Protein AF-A0A1J9Q0C1-F1 (afdb_monomer_lite)

Organism: NCBI:txid1658174

pLDDT: mean 71.24, std 16.04, range [29.06, 95.31]

Secondary structure (DSSP, 8-state):
-HHHHHHHHHS-HHHHHHHHHHS-TTS----EETTSEEEEEEE-TTS-EEEEEEE-S-GGGGGG-TT-----GGGS--TT--GGG-TTHHHHHHHHHTT-BSS--SHHHHHT--PPTT-EEEE-B-S--S-GGGPPP--------TT-----EESSEEEETTEEEEEEPPHHHHHHHHHHHHHHTT-SS---HHHHHHHHHHT--

Radius of gyration: 17.84 Å; chains: 1; bounding box: 51×43×46 Å

Foldseek 3Di:
DLLLVLQLQQPFVQSVLQQAQQQAPPPLGGDAPPQFKWWKWAQAPVRATDIDIDTPDGRPPVVVVPPPRRDFPSHHCPVDDPPSSPSVVVLVCLCLQQVQFPPDNDPVVVNPDRAPHPDMDIGHTDAGPHDDQPDDRPPPPPDDDPDDDPRHQASAADADPSGGDSGHDHNVNVQVVQQVVCVVVVHPDRDDSVNSVVVSVVPPD

Structure (mmCIF, N/CA/C/O backbone):
data_AF-A0A1J9Q0C1-F1
#
_entry.id   AF-A0A1J9Q0C1-F1
#
loop_
_atom_site.group_PDB
_atom_site.id
_atom_site.type_symbol
_atom_site.label_atom_id
_atom_site.label_alt_id
_atom_site.label_comp_id
_atom_site.label_asym_id
_atom_site.label_entity_id
_atom_site.label_seq_id
_atom_site.pdbx_PDB_ins_code
_atom_site.Cartn_x
_atom_site.Cartn_y
_atom_site.Cartn_z
_atom_site.occupancy
_atom_site.B_iso_or_equiv
_atom_site.auth_seq_id
_atom_site.auth_comp_id
_atom_site.auth_asym_id
_atom_site.auth_atom_id
_atom_site.pdbx_PDB_model_num
ATOM 1 N N . MET A 1 1 ? 5.500 -4.559 -8.728 1.00 53.00 1 MET A N 1
ATOM 2 C CA . MET A 1 1 ? 5.152 -3.544 -9.755 1.00 53.00 1 MET A CA 1
ATOM 3 C C . MET A 1 1 ? 3.704 -3.094 -9.606 1.00 53.00 1 MET A C 1
ATOM 5 O O . MET A 1 1 ? 3.496 -1.900 -9.463 1.00 53.00 1 MET A O 1
ATOM 9 N N . SER A 1 2 ? 2.737 -4.027 -9.566 1.00 64.94 2 SER A N 1
ATOM 10 C CA . SER A 1 2 ? 1.302 -3.735 -9.367 1.00 64.94 2 SER A CA 1
ATOM 11 C C . SER A 1 2 ? 1.032 -2.818 -8.163 1.00 64.94 2 SER A C 1
ATOM 13 O O . SER A 1 2 ? 0.522 -1.723 -8.358 1.00 64.94 2 SER A O 1
ATOM 15 N N . ALA A 1 3 ? 1.484 -3.187 -6.960 1.00 64.38 3 ALA A N 1
ATOM 16 C CA . ALA A 1 3 ? 1.220 -2.433 -5.727 1.00 64.38 3 ALA A CA 1
ATOM 17 C C . ALA A 1 3 ? 1.726 -0.993 -5.773 1.00 64.38 3 ALA A C 1
ATOM 19 O O . ALA A 1 3 ? 1.008 -0.060 -5.431 1.00 64.38 3 ALA A O 1
ATOM 20 N N . SER A 1 4 ? 2.970 -0.808 -6.216 1.00 65.81 4 SER A N 1
ATOM 21 C CA . SER A 1 4 ? 3.599 0.509 -6.302 1.00 65.81 4 SER A CA 1
ATOM 22 C C . SER A 1 4 ? 2.899 1.394 -7.337 1.00 65.81 4 SER A C 1
ATOM 24 O O . SER A 1 4 ? 2.703 2.577 -7.084 1.00 65.81 4 SER A O 1
ATOM 26 N N . LEU A 1 5 ? 2.460 0.823 -8.466 1.00 67.19 5 LEU A N 1
ATOM 27 C CA . LEU A 1 5 ? 1.670 1.538 -9.473 1.00 67.19 5 LEU A CA 1
ATOM 28 C C . LEU A 1 5 ? 0.265 1.869 -8.968 1.00 67.19 5 LEU A C 1
ATOM 30 O O . LEU A 1 5 ? -0.183 2.996 -9.143 1.00 67.19 5 LEU A O 1
ATOM 34 N N . LYS A 1 6 ? -0.404 0.931 -8.288 1.00 66.69 6 LYS A N 1
ATOM 35 C CA . LYS A 1 6 ? -1.718 1.163 -7.676 1.00 66.69 6 LYS A CA 1
ATOM 36 C C . LYS A 1 6 ? -1.647 2.244 -6.606 1.00 66.69 6 LYS A C 1
ATOM 38 O O . LYS A 1 6 ? -2.496 3.123 -6.598 1.00 66.69 6 LYS A O 1
ATOM 43 N N . LEU A 1 7 ? -0.605 2.259 -5.775 1.00 66.56 7 LEU A N 1
ATOM 44 C CA . LEU A 1 7 ? -0.353 3.385 -4.880 1.00 66.56 7 LEU A CA 1
ATOM 45 C C . LEU A 1 7 ? -0.151 4.671 -5.680 1.00 66.56 7 LEU A C 1
ATOM 47 O O . LEU A 1 7 ? -0.803 5.651 -5.375 1.00 66.56 7 LEU A O 1
ATOM 51 N N . CYS A 1 8 ? 0.656 4.701 -6.738 1.00 63.47 8 CYS A N 1
ATOM 52 C CA . CYS A 1 8 ? 0.807 5.921 -7.541 1.00 63.47 8 CYS A CA 1
ATOM 53 C C . CYS A 1 8 ? -0.500 6.416 -8.196 1.00 63.47 8 CYS A C 1
ATOM 55 O O . CYS A 1 8 ? -0.661 7.627 -8.328 1.00 63.47 8 CYS A O 1
ATOM 57 N N . MET A 1 9 ? -1.399 5.512 -8.601 1.00 60.22 9 MET A N 1
ATOM 58 C CA . MET A 1 9 ? -2.623 5.824 -9.358 1.00 60.22 9 MET A CA 1
ATOM 59 C C . MET A 1 9 ? -3.858 6.091 -8.488 1.00 60.22 9 MET A C 1
ATOM 61 O O . MET A 1 9 ? -4.669 6.943 -8.827 1.00 60.22 9 MET A O 1
ATOM 65 N N . TYR A 1 10 ? -4.026 5.347 -7.395 1.00 54.53 10 TYR A N 1
ATOM 66 C CA . TYR A 1 10 ? -5.236 5.364 -6.562 1.00 54.53 10 TYR A CA 1
ATOM 67 C C . TYR A 1 10 ? -5.020 6.021 -5.199 1.00 54.53 10 TYR A C 1
ATOM 69 O O . TYR A 1 10 ? -5.943 6.097 -4.392 1.00 54.53 10 TYR A O 1
ATOM 77 N N . SER A 1 11 ? -3.804 6.468 -4.897 1.00 55.44 11 SER A N 1
ATOM 78 C CA . SER A 1 11 ? -3.584 7.280 -3.709 1.00 55.44 11 SER A CA 1
ATOM 79 C C . SER A 1 11 ? -3.788 8.757 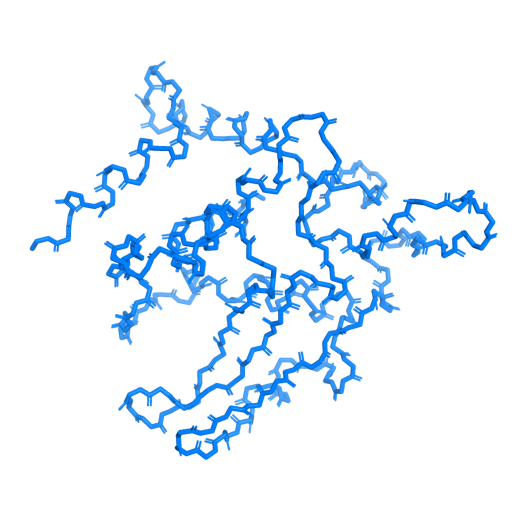-4.025 1.00 55.44 11 SER A C 1
ATOM 81 O O . SER A 1 11 ? -3.698 9.181 -5.179 1.00 55.44 11 SER A O 1
ATOM 83 N N . SER A 1 12 ? -4.022 9.570 -2.989 1.00 54.69 12 SER A N 1
ATOM 84 C CA . SER A 1 12 ? -3.912 11.019 -3.164 1.00 54.69 12 SER A CA 1
ATOM 85 C C . SER A 1 12 ? -2.564 11.330 -3.812 1.00 54.69 12 SER A C 1
ATOM 87 O O . SER A 1 12 ? -1.554 10.689 -3.507 1.00 54.69 12 SER A O 1
ATOM 89 N N . ALA A 1 13 ? -2.503 12.335 -4.681 1.00 54.03 13 ALA A N 1
ATOM 90 C CA . ALA A 1 13 ? -1.249 12.669 -5.353 1.00 54.03 13 ALA A CA 1
ATOM 91 C C . ALA A 1 13 ? -0.096 12.937 -4.368 1.00 54.03 13 ALA A C 1
ATOM 93 O O . ALA A 1 13 ? 1.062 12.805 -4.740 1.00 54.03 13 ALA A O 1
ATOM 94 N N . ARG A 1 14 ? -0.395 13.231 -3.095 1.00 55.72 14 ARG A N 1
ATOM 95 C CA . ARG A 1 14 ? 0.580 13.290 -2.001 1.00 55.72 14 ARG A CA 1
ATOM 96 C C . ARG A 1 14 ? 1.329 11.972 -1.784 1.00 55.72 14 ARG A C 1
ATOM 98 O O . ARG A 1 14 ? 2.534 12.003 -1.570 1.00 55.72 14 ARG A O 1
ATOM 105 N N . VAL A 1 15 ? 0.648 10.832 -1.824 1.00 57.00 15 VAL A N 1
ATOM 106 C CA . VAL A 1 15 ? 1.238 9.500 -1.621 1.00 57.00 15 VAL A CA 1
ATOM 107 C C . VAL A 1 15 ? 1.941 9.015 -2.896 1.00 57.00 15 VAL A C 1
ATOM 109 O O . VAL A 1 15 ? 3.035 8.464 -2.813 1.00 57.00 15 VAL A O 1
ATOM 112 N N . GLY A 1 16 ? 1.410 9.311 -4.086 1.00 59.41 16 GLY A N 1
ATOM 113 C CA . GLY A 1 16 ? 2.128 9.087 -5.348 1.00 59.41 16 GLY A CA 1
ATOM 114 C C . GLY A 1 16 ? 3.406 9.930 -5.459 1.00 59.41 16 GLY A C 1
ATOM 115 O O . GLY A 1 16 ? 4.472 9.412 -5.792 1.00 59.41 16 GLY A O 1
ATOM 116 N N . GLU A 1 17 ? 3.340 11.220 -5.110 1.00 58.94 17 GLU A N 1
ATOM 117 C CA . GLU A 1 17 ? 4.524 12.076 -4.980 1.00 58.94 17 GLU A CA 1
ATOM 118 C C . GLU A 1 17 ? 5.454 11.584 -3.880 1.00 58.94 17 GLU A C 1
ATOM 120 O O . GLU A 1 17 ? 6.664 11.750 -3.998 1.00 58.94 17 GLU A O 1
ATOM 125 N N . TYR A 1 18 ? 4.926 10.988 -2.814 1.00 61.78 18 TYR A N 1
ATOM 126 C CA . TYR A 1 18 ? 5.737 10.382 -1.775 1.00 61.78 18 TYR A CA 1
ATOM 127 C C . TYR A 1 18 ? 6.550 9.214 -2.332 1.00 61.78 18 TYR A C 1
ATOM 129 O O . TYR A 1 18 ? 7.775 9.247 -2.236 1.00 61.78 18 TYR A O 1
ATOM 137 N N . VAL A 1 19 ? 5.905 8.231 -2.967 1.00 62.12 19 VAL A N 1
ATOM 138 C CA . VAL A 1 19 ? 6.571 7.059 -3.560 1.00 62.12 19 VAL A CA 1
ATOM 139 C C . VAL A 1 19 ? 7.632 7.501 -4.570 1.00 62.12 19 VAL A C 1
ATOM 141 O O . VAL A 1 19 ? 8.773 7.062 -4.498 1.00 62.12 19 VAL A O 1
ATOM 144 N N . GLU A 1 20 ? 7.304 8.447 -5.448 1.00 63.34 20 GLU A N 1
ATOM 145 C CA . GLU A 1 20 ? 8.233 8.958 -6.461 1.00 63.34 20 GLU A CA 1
ATOM 146 C C . GLU A 1 20 ? 9.373 9.807 -5.861 1.00 63.34 20 GLU A C 1
ATOM 148 O O . GLU A 1 20 ? 10.545 9.640 -6.199 1.00 63.34 20 GLU A O 1
ATOM 153 N N . SER A 1 21 ? 9.057 10.727 -4.943 1.00 58.31 21 SER A N 1
ATOM 154 C CA . SER A 1 21 ? 10.040 11.661 -4.375 1.00 58.31 21 SER A CA 1
ATOM 155 C C . SER A 1 21 ? 10.971 11.017 -3.363 1.00 58.31 21 SER A C 1
ATOM 157 O O . SER A 1 21 ? 12.093 11.502 -3.181 1.00 58.31 21 SER A O 1
ATOM 159 N N . THR A 1 22 ? 10.513 9.952 -2.706 1.00 58.19 22 THR A N 1
ATOM 160 C CA . THR A 1 22 ? 11.356 9.134 -1.849 1.00 58.19 22 THR A CA 1
ATOM 161 C C . THR A 1 22 ? 12.139 8.135 -2.668 1.00 58.19 22 THR A C 1
ATOM 163 O O . THR A 1 22 ? 13.299 7.968 -2.368 1.00 58.19 22 THR A O 1
ATOM 166 N N . ALA A 1 23 ? 11.649 7.584 -3.772 1.00 61.09 23 ALA A N 1
ATOM 167 C CA . ALA A 1 23 ? 12.425 6.610 -4.535 1.00 61.09 23 ALA A CA 1
ATOM 168 C C . ALA A 1 23 ? 13.531 7.205 -5.445 1.00 61.09 23 ALA A C 1
ATOM 170 O O . ALA A 1 23 ? 13.968 6.531 -6.365 1.00 61.09 23 ALA A O 1
ATOM 171 N N . ARG A 1 24 ? 14.038 8.436 -5.257 1.00 62.22 24 ARG A N 1
ATOM 172 C CA . ARG A 1 24 ? 14.993 9.063 -6.211 1.00 62.22 24 ARG A CA 1
ATOM 173 C C . ARG A 1 24 ? 16.187 8.163 -6.562 1.00 62.22 24 ARG A C 1
ATOM 175 O O . ARG A 1 24 ? 16.812 7.575 -5.674 1.00 62.22 24 ARG A O 1
ATOM 182 N N . HIS A 1 25 ? 16.539 8.121 -7.850 1.00 54.19 25 HIS A N 1
ATOM 183 C CA . HIS A 1 25 ? 17.667 7.335 -8.354 1.00 54.19 25 HIS A CA 1
ATOM 184 C C . HIS A 1 25 ? 18.958 7.625 -7.567 1.00 54.19 25 HIS A C 1
ATOM 186 O O . HIS A 1 25 ? 19.276 8.782 -7.295 1.00 54.19 25 HIS A O 1
ATOM 192 N N . GLY A 1 26 ? 19.663 6.566 -7.156 1.00 53.25 26 GLY A N 1
ATOM 193 C CA . GLY A 1 26 ? 20.935 6.655 -6.426 1.00 53.25 26 GLY A CA 1
ATOM 194 C C . GLY A 1 26 ? 20.861 7.181 -4.986 1.00 53.25 26 GLY A C 1
ATOM 195 O O . GLY A 1 26 ? 21.896 7.299 -4.345 1.00 53.25 26 GLY A O 1
ATOM 196 N N . SER A 1 27 ? 19.672 7.492 -4.453 1.00 61.34 27 SER A N 1
ATOM 197 C CA . SER A 1 27 ? 19.548 8.128 -3.130 1.00 61.34 27 SER A CA 1
ATOM 198 C C . SER A 1 27 ? 19.363 7.163 -1.954 1.00 61.34 27 SER A C 1
ATOM 200 O O . SER A 1 27 ? 19.440 7.599 -0.810 1.00 61.34 27 SER A O 1
ATOM 202 N N . GLY A 1 28 ? 19.054 5.884 -2.211 1.00 60.50 28 GLY A N 1
ATOM 203 C CA . GLY A 1 28 ? 18.713 4.902 -1.166 1.00 60.50 28 GLY A CA 1
ATOM 204 C C . GLY A 1 28 ? 17.419 5.213 -0.396 1.00 60.50 28 GLY A C 1
ATOM 205 O O . GLY A 1 28 ? 17.106 4.563 0.598 1.00 60.50 28 GLY A O 1
ATOM 206 N N . ARG A 1 29 ? 16.654 6.216 -0.828 1.00 69.12 29 ARG A N 1
ATOM 207 C CA . ARG A 1 29 ? 15.400 6.633 -0.197 1.00 69.12 29 ARG A CA 1
ATOM 208 C C . ARG A 1 29 ? 14.226 5.802 -0.755 1.00 69.12 29 ARG A C 1
ATOM 210 O O . ARG A 1 29 ? 14.313 5.244 -1.848 1.00 69.12 29 ARG A O 1
ATOM 217 N N . GLY A 1 30 ? 13.132 5.725 0.002 1.00 72.88 30 GLY A N 1
ATOM 218 C CA . GLY A 1 30 ? 11.885 5.048 -0.370 1.00 72.88 30 GLY A CA 1
ATOM 219 C C . GLY A 1 30 ? 10.945 4.923 0.830 1.00 72.88 30 GLY A C 1
ATOM 220 O O . GLY A 1 30 ? 11.160 5.607 1.827 1.00 72.88 30 GLY A O 1
ATOM 221 N N . LEU A 1 31 ? 9.918 4.076 0.715 1.00 78.75 31 LEU A N 1
ATOM 222 C CA . LEU A 1 31 ? 8.995 3.747 1.808 1.00 78.75 31 LEU A CA 1
ATOM 223 C C . LEU A 1 31 ? 9.616 2.698 2.732 1.00 78.75 31 LEU A C 1
ATOM 225 O O . LEU A 1 31 ? 9.850 1.569 2.289 1.00 78.75 31 LEU A O 1
ATOM 229 N N . TYR A 1 32 ? 9.798 3.035 4.004 1.00 82.00 32 TYR A N 1
ATOM 230 C CA . TYR A 1 32 ? 10.253 2.097 5.022 1.00 82.00 32 TYR A CA 1
ATOM 231 C C . TYR A 1 32 ? 9.253 1.940 6.172 1.00 82.00 32 TYR A C 1
ATOM 233 O O . TYR A 1 32 ? 8.630 2.894 6.630 1.00 82.00 32 TYR A O 1
ATOM 241 N N . VAL A 1 33 ? 9.099 0.714 6.661 1.00 85.62 33 VAL A N 1
ATOM 242 C CA . VAL A 1 33 ? 8.239 0.386 7.804 1.00 85.62 33 VAL A CA 1
ATOM 243 C C . VAL A 1 33 ? 9.108 0.165 9.047 1.00 85.62 33 VAL A C 1
ATOM 245 O O . VAL A 1 33 ? 10.122 -0.536 8.948 1.00 85.62 33 VAL A O 1
ATOM 248 N N . PRO A 1 34 ? 8.719 0.697 10.222 1.00 85.50 34 PRO A N 1
ATOM 249 C CA . PRO A 1 34 ? 7.460 1.406 10.516 1.00 85.50 34 PRO A CA 1
ATOM 250 C C . PRO A 1 34 ? 7.450 2.929 10.289 1.00 85.50 34 PRO A C 1
ATOM 252 O O . PRO A 1 34 ? 6.434 3.572 10.520 1.00 85.50 34 PRO A O 1
ATOM 255 N N . GLN A 1 35 ? 8.557 3.535 9.867 1.00 81.00 35 GLN A N 1
ATOM 256 C CA . GLN A 1 35 ? 8.755 4.985 9.955 1.00 81.00 35 GLN A CA 1
ATOM 257 C C . GLN A 1 35 ? 7.908 5.800 8.978 1.00 81.00 35 GLN A C 1
ATOM 259 O O . GLN A 1 35 ? 7.522 6.916 9.320 1.00 81.00 35 GLN A O 1
ATOM 264 N N . ASP A 1 36 ? 7.645 5.281 7.778 1.00 77.50 36 ASP A N 1
ATOM 265 C CA . ASP A 1 36 ? 7.091 6.038 6.651 1.00 77.50 36 ASP A CA 1
ATOM 266 C C . ASP A 1 36 ? 5.625 5.707 6.318 1.00 77.50 36 ASP A C 1
ATOM 268 O O . ASP A 1 36 ? 5.025 6.366 5.460 1.00 77.50 36 ASP A O 1
ATOM 272 N N . LEU A 1 37 ? 5.033 4.707 6.977 1.00 80.50 37 LEU A N 1
ATOM 273 C CA . LEU A 1 37 ? 3.703 4.192 6.658 1.00 80.50 37 LEU A CA 1
ATOM 274 C C . LEU A 1 37 ? 2.925 3.808 7.917 1.00 80.50 37 LEU A C 1
ATOM 276 O O . LEU A 1 37 ? 3.428 3.077 8.764 1.00 80.50 37 LEU A O 1
ATOM 280 N N . THR A 1 38 ? 1.659 4.206 7.955 1.00 84.81 38 THR A N 1
ATOM 281 C CA . THR A 1 38 ? 0.657 3.738 8.911 1.00 84.81 38 THR A CA 1
ATOM 282 C C . THR A 1 38 ? -0.552 3.199 8.146 1.00 84.81 38 THR A C 1
ATOM 284 O O . THR A 1 38 ? -0.902 3.709 7.078 1.00 84.81 38 THR A O 1
ATOM 287 N N . ILE A 1 39 ? -1.230 2.199 8.709 1.00 88.19 39 ILE A N 1
ATOM 288 C CA . ILE A 1 39 ? -2.549 1.750 8.247 1.00 88.19 39 ILE A CA 1
ATOM 289 C C . ILE A 1 39 ? -3.588 2.171 9.284 1.00 88.19 39 ILE A C 1
ATOM 291 O O . ILE A 1 39 ? -3.364 2.019 10.484 1.00 88.19 39 ILE A O 1
ATOM 295 N N . LEU A 1 40 ? -4.705 2.727 8.823 1.00 90.31 40 LEU A N 1
ATOM 296 C CA . LEU A 1 40 ? -5.809 3.148 9.679 1.00 90.31 40 LEU A CA 1
ATOM 297 C C . LEU A 1 40 ? -7.070 2.376 9.324 1.00 90.31 40 LEU A C 1
ATOM 299 O O . LEU A 1 40 ? -7.275 2.032 8.161 1.00 90.31 40 LEU A O 1
ATOM 303 N N . VAL A 1 41 ? -7.936 2.190 10.312 1.00 91.75 41 VAL A N 1
ATOM 304 C CA . VAL A 1 41 ? -9.342 1.852 10.094 1.00 91.75 41 VAL A CA 1
ATOM 305 C C . VAL A 1 41 ? -10.162 3.069 10.486 1.00 91.75 41 VAL A C 1
ATOM 307 O O . VAL A 1 41 ? -10.056 3.547 11.616 1.00 91.75 41 VAL A O 1
ATOM 310 N N . ILE A 1 42 ? -10.931 3.595 9.540 1.00 89.06 42 ILE A N 1
ATOM 311 C CA . ILE A 1 42 ? -11.773 4.782 9.705 1.00 89.06 42 ILE A CA 1
ATOM 312 C C . ILE A 1 42 ? -13.244 4.417 9.528 1.00 89.06 42 ILE A C 1
ATOM 314 O O . ILE A 1 42 ? -13.571 3.390 8.940 1.00 89.06 42 ILE A O 1
ATOM 318 N N . CYS A 1 43 ? -14.130 5.287 9.996 1.00 89.50 43 CYS A N 1
ATOM 319 C CA . CYS A 1 43 ? -15.537 5.260 9.622 1.00 89.50 43 CYS A CA 1
ATOM 320 C C . CYS A 1 43 ? -15.730 6.154 8.384 1.00 89.50 43 CYS A C 1
ATOM 322 O O . CYS A 1 43 ? -15.453 7.355 8.442 1.00 89.50 43 CYS A O 1
ATOM 324 N N . ASN A 1 44 ? -16.152 5.583 7.255 1.00 83.25 44 ASN A N 1
ATOM 325 C CA . ASN A 1 44 ? -16.354 6.334 6.016 1.00 83.25 44 ASN A CA 1
ATOM 326 C C . ASN A 1 44 ? -17.657 7.162 6.044 1.00 83.25 44 ASN A C 1
ATOM 328 O O . ASN A 1 44 ? -18.426 7.136 7.007 1.00 83.25 44 ASN A O 1
ATOM 332 N N . ARG A 1 45 ? -17.949 7.895 4.959 1.00 80.06 45 ARG A N 1
ATOM 333 C CA . ARG A 1 45 ? -19.149 8.755 4.858 1.00 80.06 45 ARG A CA 1
ATOM 334 C C . ARG A 1 45 ? -20.474 7.993 4.974 1.00 80.06 45 ARG A C 1
ATOM 336 O O . ARG A 1 45 ? -21.482 8.586 5.345 1.00 80.06 45 ARG A O 1
ATOM 343 N N . LYS A 1 46 ? -20.469 6.690 4.685 1.00 82.38 46 LYS A N 1
ATOM 344 C CA . LYS A 1 46 ? -21.619 5.782 4.805 1.00 82.38 46 LYS A CA 1
ATOM 345 C C . LYS A 1 46 ? -21.679 5.094 6.163 1.00 82.38 46 LYS A C 1
ATOM 347 O O . LYS A 1 46 ? -22.429 4.134 6.324 1.00 82.38 46 LYS A O 1
ATOM 352 N N . THR A 1 47 ? -20.901 5.563 7.136 1.00 84.44 47 THR A N 1
ATOM 353 C CA . THR A 1 47 ? -20.791 4.983 8.479 1.00 84.44 47 THR A CA 1
ATOM 354 C C . THR A 1 47 ? -20.293 3.534 8.493 1.00 84.44 47 THR A C 1
ATOM 356 O O . THR A 1 47 ? -20.596 2.778 9.410 1.00 84.44 47 THR A O 1
ATOM 359 N N . GLN A 1 48 ? -19.531 3.131 7.472 1.00 86.12 48 GLN A N 1
ATOM 360 C CA . GLN A 1 48 ? -18.955 1.791 7.364 1.00 86.12 48 GLN A CA 1
ATOM 361 C C . GLN A 1 48 ? -17.450 1.820 7.665 1.00 86.12 48 GLN A C 1
ATOM 363 O O . GLN A 1 48 ? -16.782 2.794 7.299 1.00 86.12 48 GLN A O 1
ATOM 368 N N . PRO A 1 49 ? -16.894 0.771 8.298 1.00 88.62 49 PRO A N 1
ATOM 369 C CA . PRO A 1 49 ? -15.455 0.646 8.475 1.00 88.62 49 PRO A CA 1
ATOM 370 C C . PRO A 1 49 ? -14.724 0.572 7.133 1.00 88.62 49 PRO A C 1
ATOM 372 O O . PRO A 1 49 ? -15.099 -0.185 6.238 1.00 88.62 49 PRO A O 1
ATOM 375 N N . GLU A 1 50 ? -13.646 1.333 7.008 1.00 86.50 50 GLU A N 1
ATOM 376 C CA . GLU A 1 50 ? -12.793 1.360 5.828 1.00 86.50 50 GLU A CA 1
ATOM 377 C C . GLU A 1 50 ? -11.323 1.355 6.246 1.00 86.50 50 GLU A C 1
ATOM 379 O O . GLU A 1 50 ? -10.891 2.142 7.090 1.00 86.50 50 GLU A O 1
ATOM 384 N N . VAL A 1 51 ? -10.536 0.463 5.641 1.00 86.94 51 VAL A N 1
ATOM 385 C CA . VAL A 1 51 ? -9.084 0.431 5.834 1.00 86.94 51 VAL A CA 1
ATOM 386 C C . VAL A 1 51 ? -8.447 1.407 4.855 1.00 86.94 51 VAL A C 1
ATOM 388 O O . VAL A 1 51 ? -8.671 1.301 3.653 1.00 86.94 51 VAL A O 1
ATOM 391 N N . ILE A 1 52 ? -7.601 2.309 5.347 1.00 81.88 52 ILE A N 1
ATOM 392 C CA . ILE A 1 52 ? -6.852 3.258 4.521 1.00 81.88 52 ILE A CA 1
ATOM 393 C C . ILE A 1 52 ? -5.359 3.219 4.839 1.00 81.88 52 ILE A C 1
ATOM 395 O O . ILE A 1 52 ? -4.925 2.826 5.923 1.00 81.88 52 ILE A O 1
ATOM 399 N N . ILE A 1 53 ? -4.555 3.675 3.884 1.00 79.44 53 ILE A N 1
ATOM 400 C CA . ILE A 1 53 ? -3.102 3.766 4.022 1.00 79.44 53 ILE A CA 1
ATOM 401 C C . ILE A 1 53 ? -2.712 5.232 4.152 1.00 79.44 53 ILE A C 1
ATOM 403 O O . ILE A 1 53 ? -3.005 6.043 3.272 1.00 79.44 53 ILE A O 1
ATOM 407 N N . ARG A 1 54 ? -1.999 5.565 5.228 1.00 77.94 54 ARG A N 1
ATOM 408 C CA . ARG A 1 54 ? -1.516 6.916 5.508 1.00 77.94 54 ARG A CA 1
ATOM 409 C C . ARG A 1 54 ? 0.010 6.923 5.590 1.00 77.94 54 ARG A C 1
ATOM 411 O O . ARG A 1 54 ? 0.564 6.474 6.591 1.00 77.94 54 ARG A O 1
ATOM 418 N N . PRO A 1 55 ? 0.715 7.483 4.596 1.00 73.75 55 PRO A N 1
ATOM 419 C CA . PRO A 1 55 ? 2.129 7.792 4.756 1.00 73.75 55 PRO A CA 1
ATOM 420 C C . PRO A 1 55 ? 2.329 8.822 5.867 1.00 73.75 55 PRO A C 1
ATOM 422 O O . PRO A 1 55 ? 1.616 9.826 5.935 1.00 73.75 55 PRO A O 1
ATOM 425 N N . THR A 1 56 ? 3.291 8.572 6.745 1.00 70.94 56 THR A N 1
ATOM 426 C CA . THR A 1 56 ? 3.567 9.395 7.937 1.00 70.94 56 THR A CA 1
ATOM 427 C C . THR A 1 56 ? 4.487 10.572 7.627 1.00 70.94 56 THR A C 1
ATOM 429 O O . THR A 1 56 ? 4.418 11.619 8.273 1.00 70.94 56 THR A O 1
ATOM 432 N N . ARG A 1 57 ? 5.348 10.433 6.617 1.00 62.19 57 ARG A N 1
ATOM 433 C CA . ARG A 1 57 ? 6.356 11.432 6.268 1.00 62.19 57 ARG A CA 1
ATOM 434 C C . ARG A 1 57 ? 5.845 12.409 5.207 1.00 62.19 57 ARG A C 1
ATOM 436 O O . ARG A 1 57 ? 5.268 12.031 4.191 1.00 62.19 57 ARG A O 1
ATOM 443 N N . ASP A 1 58 ? 6.114 13.697 5.419 1.00 58.66 58 ASP A N 1
ATOM 444 C CA . ASP A 1 58 ? 5.739 14.747 4.472 1.00 58.66 58 ASP A CA 1
ATOM 445 C C . ASP A 1 58 ? 6.716 14.802 3.289 1.00 58.66 58 ASP A C 1
ATOM 447 O O . ASP A 1 58 ? 7.840 15.301 3.394 1.00 58.66 58 ASP A O 1
ATOM 451 N N . ALA A 1 59 ? 6.292 14.291 2.135 1.00 54.00 59 ALA A N 1
ATOM 452 C CA . ALA A 1 59 ? 7.021 14.494 0.893 1.00 54.00 59 ALA A CA 1
ATOM 453 C C . ALA A 1 59 ? 6.913 15.960 0.445 1.00 54.00 59 ALA A C 1
ATOM 455 O O . ALA A 1 59 ? 5.838 16.553 0.458 1.00 54.00 59 ALA A O 1
ATOM 456 N N . LYS A 1 60 ? 8.043 16.555 0.038 1.00 59.44 60 LYS A N 1
ATOM 457 C CA . LYS A 1 60 ? 8.117 17.867 -0.641 1.00 59.44 60 LYS A CA 1
ATOM 458 C C . LYS A 1 60 ? 7.434 19.055 0.083 1.00 59.44 60 LYS A C 1
ATOM 460 O O . LYS A 1 60 ? 7.014 20.001 -0.584 1.00 59.44 60 LYS A O 1
ATOM 465 N N . ASN A 1 61 ? 7.379 19.074 1.422 1.00 58.03 61 ASN A N 1
ATOM 466 C CA . ASN A 1 61 ? 6.709 20.135 2.202 1.00 58.03 61 ASN A CA 1
ATOM 467 C C . ASN A 1 61 ? 5.232 20.339 1.800 1.00 58.03 61 ASN A C 1
ATOM 469 O O . ASN A 1 61 ? 4.723 21.464 1.831 1.00 58.03 61 ASN A O 1
ATOM 473 N N . MET A 1 62 ? 4.548 19.277 1.367 1.00 55.22 62 MET A N 1
ATOM 474 C CA . MET A 1 62 ? 3.164 19.363 0.898 1.00 55.22 62 MET A CA 1
ATOM 475 C C . MET A 1 62 ? 2.210 19.802 2.011 1.00 55.22 62 MET A C 1
ATOM 477 O O . MET A 1 62 ? 1.265 20.538 1.737 1.00 55.22 62 MET A O 1
ATOM 481 N N . SER A 1 63 ? 2.512 19.481 3.275 1.00 56.62 63 SER A N 1
ATOM 482 C CA . SER A 1 63 ? 1.792 20.003 4.450 1.00 56.62 63 SER A CA 1
ATOM 483 C C . SER A 1 63 ? 1.732 21.538 4.519 1.00 56.62 63 SER A C 1
ATOM 485 O O . SER A 1 63 ? 0.792 22.095 5.082 1.00 56.62 63 SER A O 1
ATOM 487 N N . LYS A 1 64 ? 2.699 22.242 3.912 1.00 56.34 64 LYS A N 1
ATOM 488 C CA . LYS A 1 64 ? 2.781 23.713 3.909 1.00 56.34 64 LYS A CA 1
ATOM 489 C C . LYS A 1 64 ? 2.025 24.364 2.747 1.00 56.34 64 LYS A C 1
ATOM 491 O O . LYS A 1 64 ? 1.919 25.587 2.707 1.00 56.34 64 LYS A O 1
ATOM 496 N N . LYS A 1 65 ? 1.501 23.586 1.793 1.00 57.25 65 LYS A N 1
ATOM 497 C CA . LYS A 1 65 ? 0.847 24.092 0.575 1.00 57.25 65 LYS A CA 1
ATOM 498 C C . LYS A 1 65 ? -0.648 23.750 0.561 1.00 57.25 65 LYS A C 1
ATOM 500 O O . LYS A 1 65 ? -1.087 22.953 -0.261 1.00 57.25 65 LYS A O 1
ATOM 505 N N . LYS A 1 66 ? -1.427 24.421 1.423 1.00 52.47 66 LYS A N 1
ATOM 506 C CA . LYS A 1 66 ? -2.887 24.224 1.587 1.00 52.47 66 LYS A CA 1
ATOM 507 C C . LYS A 1 66 ? -3.701 24.264 0.281 1.00 52.47 66 LYS A C 1
ATOM 509 O O . LYS A 1 66 ? -4.695 23.565 0.164 1.00 52.47 66 LYS A O 1
ATOM 514 N N . ASN A 1 67 ? -3.260 25.039 -0.714 1.00 50.78 67 ASN A N 1
ATOM 515 C CA . ASN A 1 67 ? -4.005 25.261 -1.965 1.00 50.78 67 ASN A CA 1
ATOM 516 C C . ASN A 1 67 ? -3.513 24.407 -3.150 1.00 50.78 67 ASN A C 1
ATOM 518 O O . ASN A 1 67 ? -3.914 24.647 -4.283 1.00 50.78 67 ASN A O 1
ATOM 522 N N . LYS A 1 68 ? -2.592 23.459 -2.927 1.00 50.78 68 LYS A N 1
ATOM 523 C CA . LYS A 1 68 ? -2.075 22.550 -3.969 1.00 50.78 68 LYS A CA 1
ATOM 524 C C . LYS A 1 68 ? -2.178 21.091 -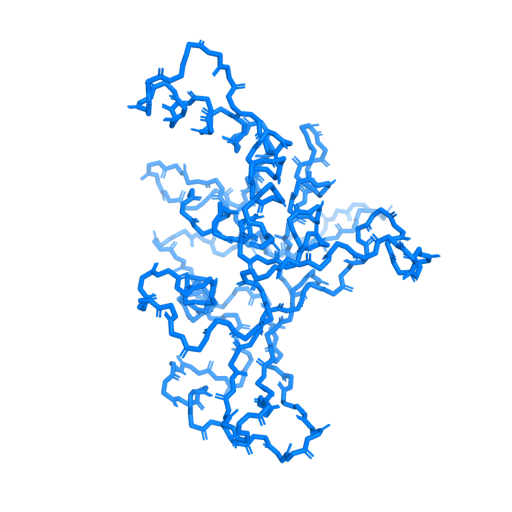3.543 1.00 50.78 68 LYS A C 1
ATOM 526 O O . LYS A 1 68 ? -1.313 20.293 -3.887 1.00 50.78 68 LYS A O 1
ATOM 531 N N . HIS A 1 69 ? -3.189 20.750 -2.751 1.00 52.41 69 HIS A N 1
ATOM 532 C CA . HIS A 1 69 ? -3.504 19.355 -2.482 1.00 52.41 69 HIS A CA 1
ATOM 533 C C . HIS A 1 69 ? -4.222 18.806 -3.707 1.00 52.41 69 HIS A C 1
ATOM 535 O O . HIS A 1 69 ? -5.329 19.260 -3.991 1.00 52.41 69 HIS A O 1
ATOM 541 N N . PRO A 1 70 ? -3.611 17.892 -4.474 1.00 47.94 70 PRO A N 1
ATOM 542 C CA . PRO A 1 70 ? -4.298 17.356 -5.627 1.00 47.94 70 PRO A CA 1
ATOM 543 C C . PRO A 1 70 ? -5.350 16.389 -5.089 1.00 47.94 70 PRO A C 1
ATOM 545 O O . PRO A 1 70 ? -5.021 15.385 -4.451 1.00 47.94 70 PRO A O 1
ATOM 548 N N . GLN A 1 71 ? -6.608 16.764 -5.284 1.00 48.09 71 GLN A N 1
ATOM 549 C CA . GLN A 1 71 ? -7.758 15.910 -5.049 1.00 48.09 71 GLN A CA 1
ATOM 550 C C . GLN A 1 71 ? -7.839 14.968 -6.242 1.00 48.09 71 GLN A C 1
ATOM 552 O O . GLN A 1 71 ? -7.861 15.418 -7.385 1.00 48.09 71 GLN A O 1
ATOM 557 N N . HIS A 1 72 ? -7.780 13.666 -5.987 1.00 47.97 72 HIS A N 1
ATOM 558 C CA . HIS A 1 72 ? -7.907 12.680 -7.046 1.00 47.97 72 HIS A CA 1
ATOM 559 C C . HIS A 1 72 ? -9.296 12.045 -6.924 1.00 47.97 72 HIS A C 1
ATOM 561 O O . HIS A 1 72 ? -9.563 11.446 -5.882 1.00 47.97 72 HIS A O 1
ATOM 567 N N . PRO A 1 73 ? -10.170 12.132 -7.944 1.00 41.78 73 PRO A N 1
ATOM 568 C CA . PRO A 1 73 ? -11.524 11.574 -7.879 1.00 41.78 73 PRO A CA 1
ATOM 569 C C . PRO A 1 73 ? -11.521 10.077 -7.578 1.00 41.78 73 PRO A C 1
ATOM 571 O O . PRO A 1 73 ? -12.401 9.574 -6.895 1.00 41.78 73 PRO A O 1
ATOM 574 N N . MET A 1 74 ? -10.478 9.360 -8.022 1.00 48.91 74 MET A N 1
ATOM 575 C CA . MET A 1 74 ? -10.357 7.933 -7.718 1.00 48.91 74 MET A CA 1
ATOM 576 C C . MET A 1 74 ? -10.012 7.617 -6.248 1.00 48.91 74 MET A C 1
ATOM 578 O O . MET A 1 74 ? -9.946 6.446 -5.886 1.00 48.91 74 MET A O 1
ATOM 582 N N . ALA A 1 75 ? -9.736 8.633 -5.425 1.00 49.56 75 ALA A N 1
ATOM 583 C CA . ALA A 1 75 ? -9.255 8.487 -4.051 1.00 49.56 75 ALA A CA 1
ATOM 584 C C . ALA A 1 75 ? -10.287 8.877 -2.980 1.00 49.56 75 ALA A C 1
ATOM 586 O O . ALA A 1 75 ? -10.086 8.541 -1.817 1.00 49.56 75 ALA A O 1
ATOM 587 N N . GLU A 1 76 ? -11.370 9.569 -3.334 1.00 51.16 76 GLU A N 1
ATOM 588 C CA . GLU A 1 76 ? -12.408 9.963 -2.381 1.00 51.16 76 GLU A CA 1
ATOM 589 C C . GLU A 1 76 ? -13.750 9.413 -2.860 1.00 51.16 76 GLU A C 1
ATOM 591 O O . GLU A 1 76 ? -14.407 10.017 -3.701 1.00 51.16 76 GLU A O 1
ATOM 596 N N . ASP A 1 77 ? -14.149 8.270 -2.295 1.00 51.38 77 ASP A N 1
ATOM 597 C CA . ASP A 1 77 ? -15.505 7.717 -2.425 1.00 51.38 77 ASP A CA 1
ATOM 598 C C . ASP A 1 77 ? -15.829 7.057 -3.785 1.00 51.38 77 ASP A C 1
ATOM 600 O O . ASP A 1 77 ? -16.924 7.219 -4.325 1.00 51.38 77 ASP A O 1
ATOM 604 N N . ILE A 1 78 ? -14.914 6.248 -4.353 1.00 54.38 78 ILE A N 1
ATOM 605 C CA . ILE A 1 78 ? -15.350 5.293 -5.388 1.00 54.38 78 ILE A CA 1
ATOM 606 C C . ILE A 1 78 ? -16.135 4.183 -4.687 1.00 54.38 78 ILE A C 1
ATOM 608 O O . ILE A 1 78 ? -15.568 3.205 -4.202 1.00 54.38 78 ILE A O 1
ATOM 612 N N . GLU A 1 79 ? -17.455 4.331 -4.671 1.00 55.50 79 GLU A N 1
ATOM 613 C CA . GLU A 1 79 ? -18.408 3.457 -3.980 1.00 55.50 79 GLU A CA 1
ATOM 614 C C . GLU A 1 79 ? -18.283 1.960 -4.329 1.00 55.50 79 GLU A C 1
ATOM 616 O O . GLU A 1 79 ? -18.806 1.116 -3.603 1.00 55.50 79 GLU A O 1
ATOM 621 N N . SER A 1 80 ? -17.605 1.617 -5.433 1.00 57.69 80 SER A N 1
ATOM 622 C CA . SER A 1 80 ? -17.269 0.238 -5.793 1.00 57.69 80 SER A CA 1
ATOM 623 C C . SER A 1 80 ? -16.110 0.154 -6.796 1.00 57.69 80 SER A C 1
ATOM 625 O O . SER A 1 80 ? -16.298 0.110 -8.010 1.00 57.69 80 SER A O 1
ATOM 627 N N . LEU A 1 81 ? -14.873 0.064 -6.304 1.00 63.38 81 LEU A N 1
ATOM 628 C CA . LEU A 1 81 ? -13.822 -0.545 -7.118 1.00 63.38 81 LEU A CA 1
ATOM 629 C C . LEU A 1 81 ? -14.001 -2.068 -7.091 1.00 63.38 81 LEU A C 1
ATOM 631 O O . LEU A 1 81 ? -14.173 -2.637 -6.008 1.00 63.38 81 LEU A O 1
ATOM 635 N N . PRO A 1 82 ? -13.904 -2.762 -8.241 1.00 68.19 82 PRO A N 1
ATOM 636 C CA . PRO A 1 82 ? -13.661 -4.195 -8.239 1.00 68.19 82 PRO A CA 1
ATOM 637 C C . PRO A 1 82 ? -12.530 -4.524 -7.265 1.00 68.19 82 PRO A C 1
ATOM 639 O O . PRO A 1 82 ? -11.535 -3.802 -7.219 1.00 68.19 82 PRO A O 1
ATOM 642 N N . LEU A 1 83 ? -12.658 -5.614 -6.506 1.00 70.00 83 LEU A N 1
ATOM 643 C CA . LEU A 1 83 ? -11.721 -5.961 -5.431 1.00 70.00 83 LEU A CA 1
ATOM 644 C C . LEU A 1 83 ? -10.251 -5.886 -5.887 1.00 70.00 83 LEU A C 1
ATOM 646 O O . LEU A 1 83 ? -9.407 -5.335 -5.192 1.00 70.00 83 LEU A O 1
ATOM 650 N N . TYR A 1 84 ? -9.948 -6.350 -7.102 1.00 68.69 84 TYR A N 1
ATOM 651 C CA . TYR A 1 84 ? -8.595 -6.327 -7.666 1.00 68.69 84 TYR A CA 1
ATOM 652 C C . TYR A 1 84 ? -8.039 -4.918 -7.958 1.00 68.69 84 TYR A C 1
ATOM 654 O O . TYR A 1 84 ? -6.833 -4.781 -8.172 1.00 68.69 84 TYR A O 1
ATOM 662 N N . LEU A 1 85 ? -8.875 -3.879 -7.972 1.00 69.19 85 LEU A N 1
ATOM 663 C CA . LEU A 1 85 ? -8.480 -2.474 -8.109 1.00 69.19 85 LEU A CA 1
ATOM 664 C C . LEU A 1 85 ? -8.379 -1.748 -6.766 1.00 69.19 85 LEU A C 1
ATOM 666 O O . LEU A 1 85 ? -7.896 -0.622 -6.748 1.00 69.19 85 LEU A O 1
ATOM 670 N N . ASN A 1 86 ? -8.766 -2.375 -5.651 1.00 73.12 86 ASN A N 1
ATOM 671 C CA . ASN A 1 86 ? -8.635 -1.753 -4.340 1.00 73.12 86 ASN A CA 1
ATOM 672 C C . ASN A 1 86 ? -7.138 -1.575 -3.992 1.00 73.12 86 ASN A C 1
ATOM 674 O O . ASN A 1 86 ? -6.413 -2.568 -3.837 1.00 73.12 86 ASN A O 1
ATOM 678 N N . PRO A 1 87 ? -6.652 -0.327 -3.854 1.00 72.12 87 PRO A N 1
ATOM 679 C CA . PRO A 1 87 ? -5.234 -0.049 -3.639 1.00 72.12 87 PRO A CA 1
ATOM 680 C C . PRO A 1 87 ? -4.728 -0.447 -2.253 1.00 72.12 87 PRO A C 1
ATOM 682 O O . PRO A 1 87 ? -3.518 -0.456 -2.035 1.00 72.12 87 PRO A O 1
ATOM 685 N N . VAL A 1 88 ? -5.626 -0.777 -1.325 1.00 79.31 88 VAL A N 1
ATOM 686 C CA . VAL A 1 88 ? -5.297 -1.136 0.056 1.00 79.31 88 VAL A CA 1
ATOM 687 C C . VAL A 1 88 ? -4.940 -2.610 0.190 1.00 79.31 88 VAL A C 1
ATOM 689 O O . VAL A 1 88 ? -4.108 -2.964 1.023 1.00 79.31 88 VAL A O 1
ATOM 692 N N . LEU A 1 89 ? -5.505 -3.477 -0.655 1.00 81.12 89 LEU A N 1
ATOM 693 C CA . LEU A 1 89 ? -5.365 -4.926 -0.496 1.00 81.12 89 LEU A CA 1
ATOM 694 C C . LEU A 1 89 ? -3.931 -5.417 -0.653 1.00 81.12 89 LEU A C 1
ATOM 696 O O . LEU A 1 89 ? -3.483 -6.237 0.142 1.00 81.12 89 LEU A O 1
ATOM 700 N N . GLU A 1 90 ? -3.203 -4.935 -1.662 1.00 81.94 90 GLU A N 1
ATOM 701 C CA . GLU A 1 90 ? -1.822 -5.377 -1.876 1.00 81.94 90 GLU A CA 1
ATOM 702 C C . GLU A 1 90 ? -0.896 -4.933 -0.727 1.00 81.94 90 GLU A C 1
ATOM 704 O O . GLU A 1 90 ? -0.197 -5.785 -0.178 1.00 81.94 90 GLU A O 1
ATOM 709 N N . PRO A 1 91 ? -0.907 -3.660 -0.281 1.00 83.50 91 PRO A N 1
ATOM 710 C CA . PRO A 1 91 ? -0.169 -3.249 0.911 1.00 83.50 91 PRO A CA 1
ATOM 711 C C . PRO A 1 91 ? -0.579 -3.993 2.186 1.00 83.50 91 PRO A C 1
ATOM 713 O O . PRO A 1 91 ? 0.292 -4.392 2.957 1.00 83.50 91 PRO A O 1
ATOM 716 N N . LEU A 1 92 ? -1.879 -4.226 2.396 1.00 88.12 92 LEU A N 1
ATOM 717 C CA . LEU A 1 92 ? -2.385 -4.988 3.539 1.00 88.12 92 LEU A CA 1
ATOM 718 C C . LEU A 1 92 ? -1.846 -6.425 3.527 1.00 88.12 92 LEU A C 1
ATOM 720 O O . LEU A 1 92 ? -1.368 -6.914 4.551 1.00 88.12 92 LEU A O 1
ATOM 724 N N . ALA A 1 93 ? -1.858 -7.077 2.363 1.00 89.44 93 ALA A N 1
ATOM 725 C CA . ALA A 1 93 ? -1.301 -8.412 2.181 1.00 89.44 93 ALA A CA 1
ATOM 726 C C . ALA A 1 93 ? 0.212 -8.444 2.442 1.00 89.44 93 ALA A C 1
ATOM 728 O O . ALA A 1 93 ? 0.684 -9.361 3.109 1.00 89.44 93 ALA A O 1
ATOM 729 N N . ILE A 1 94 ? 0.967 -7.435 1.984 1.00 87.94 94 ILE A N 1
ATOM 730 C CA . ILE A 1 94 ? 2.402 -7.302 2.291 1.00 87.94 94 ILE A CA 1
ATOM 731 C C . ILE A 1 94 ? 2.613 -7.195 3.805 1.00 87.94 94 ILE A C 1
ATOM 733 O O . ILE A 1 94 ? 3.445 -7.918 4.352 1.00 87.94 94 ILE A O 1
ATOM 737 N N . CYS A 1 95 ? 1.856 -6.335 4.494 1.00 90.25 95 CYS A N 1
ATOM 738 C CA . CYS A 1 95 ? 1.980 -6.161 5.941 1.00 90.25 95 CYS A CA 1
ATOM 739 C C . CYS A 1 95 ? 1.672 -7.439 6.721 1.00 90.25 95 CYS A C 1
ATOM 741 O O . CYS A 1 95 ? 2.426 -7.788 7.629 1.00 90.25 95 CYS A O 1
ATOM 743 N N . LEU A 1 96 ? 0.607 -8.152 6.352 1.00 92.12 96 LEU A N 1
ATOM 744 C CA . LEU A 1 96 ? 0.256 -9.433 6.966 1.00 92.12 96 LEU A CA 1
ATOM 745 C C . LEU A 1 96 ? 1.336 -10.488 6.706 1.00 92.12 96 LEU A C 1
ATOM 747 O O . LEU A 1 96 ? 1.809 -11.128 7.640 1.00 92.12 96 LEU A O 1
ATOM 751 N N . ALA A 1 97 ? 1.780 -10.630 5.456 1.00 89.56 97 ALA A N 1
ATOM 752 C CA . ALA A 1 97 ? 2.744 -11.658 5.074 1.00 89.56 97 ALA A CA 1
ATOM 753 C C . ALA A 1 97 ? 4.144 -11.430 5.678 1.00 89.56 97 ALA A C 1
ATOM 755 O O . ALA A 1 97 ? 4.864 -12.392 5.928 1.00 89.56 97 ALA A O 1
ATOM 756 N N . ARG A 1 98 ? 4.523 -10.171 5.944 1.00 87.38 98 ARG A N 1
ATOM 757 C CA . ARG A 1 98 ? 5.784 -9.801 6.621 1.00 87.38 98 ARG A CA 1
ATOM 758 C C . ARG A 1 98 ? 5.671 -9.725 8.145 1.00 87.38 98 ARG A C 1
ATOM 760 O O . ARG A 1 98 ? 6.677 -9.488 8.817 1.00 87.38 98 ARG A O 1
ATOM 767 N N . GLY A 1 99 ? 4.467 -9.898 8.693 1.00 90.25 99 GLY A N 1
ATOM 768 C CA . GLY A 1 99 ? 4.209 -9.746 10.124 1.00 90.25 99 GLY A CA 1
ATOM 769 C C . GLY A 1 99 ? 4.539 -8.341 10.631 1.00 90.25 99 GLY A C 1
ATOM 770 O O . GLY A 1 99 ? 5.159 -8.193 11.681 1.00 90.25 99 GLY A O 1
ATOM 771 N N . PHE A 1 100 ? 4.195 -7.307 9.857 1.00 91.88 100 PHE A N 1
ATOM 772 C CA . PHE A 1 100 ? 4.421 -5.916 10.255 1.00 91.88 100 PHE A CA 1
ATOM 773 C C . PHE A 1 100 ? 3.435 -5.434 11.314 1.00 91.88 100 PHE A C 1
ATOM 775 O O . PHE A 1 100 ? 3.746 -4.485 12.017 1.00 91.88 100 PHE A O 1
ATOM 782 N N . PHE A 1 101 ? 2.251 -6.027 11.442 1.00 93.50 101 PHE A N 1
ATOM 783 C CA . PHE A 1 101 ? 1.289 -5.596 12.453 1.00 93.50 101 PHE A CA 1
ATOM 784 C C . PHE A 1 101 ? 1.713 -6.065 13.843 1.00 93.50 101 PHE A C 1
ATOM 786 O O . PHE A 1 101 ? 1.962 -7.250 14.054 1.00 93.50 101 PHE A O 1
ATOM 793 N N . ARG A 1 102 ? 1.758 -5.137 14.805 1.00 91.88 102 ARG A N 1
ATOM 794 C CA . ARG A 1 102 ? 2.076 -5.466 16.201 1.00 91.88 102 ARG A CA 1
ATOM 795 C C . ARG A 1 102 ? 0.987 -6.321 16.849 1.00 91.88 102 ARG A C 1
ATOM 797 O O . ARG A 1 102 ? 1.290 -7.304 17.515 1.00 91.88 102 ARG A O 1
ATOM 804 N N . ASP A 1 103 ? -0.265 -5.914 16.643 1.00 92.81 103 ASP A N 1
ATOM 805 C CA . ASP A 1 103 ? -1.410 -6.398 17.422 1.00 92.81 103 ASP A CA 1
ATOM 806 C C . ASP A 1 103 ? -2.336 -7.334 16.620 1.00 92.81 103 ASP A C 1
ATOM 808 O O . ASP A 1 103 ? -3.250 -7.924 17.186 1.00 92.81 103 ASP A O 1
ATOM 812 N N . PHE A 1 104 ? -2.092 -7.499 15.314 1.00 93.75 104 PHE A N 1
ATOM 813 C CA . PHE A 1 104 ? -2.973 -8.232 14.398 1.00 93.75 104 PHE A CA 1
ATOM 814 C C . PHE A 1 104 ? -2.195 -9.274 13.598 1.00 93.75 104 PHE A C 1
ATOM 816 O O . PHE A 1 104 ? -1.115 -8.997 13.080 1.00 93.75 104 PHE A O 1
ATOM 823 N N . LYS A 1 105 ? -2.754 -10.476 13.463 1.00 91.06 105 LYS A N 1
ATOM 824 C CA . LYS A 1 105 ? -2.150 -11.595 12.725 1.00 91.06 105 LYS A CA 1
ATOM 825 C C . LYS A 1 105 ? -2.900 -11.931 11.449 1.00 91.06 105 LYS A C 1
ATOM 827 O O . LYS A 1 105 ? -2.308 -12.497 10.532 1.00 91.06 105 LYS A O 1
ATOM 832 N N . THR A 1 106 ? -4.192 -11.619 11.381 1.00 94.00 106 THR A N 1
ATOM 833 C CA . THR A 1 106 ? -5.032 -12.008 10.245 1.00 94.00 106 THR A CA 1
ATOM 834 C C . THR A 1 106 ? -5.789 -10.827 9.655 1.00 94.00 106 THR A C 1
ATOM 836 O O . THR A 1 106 ? -6.108 -9.855 10.335 1.00 94.00 106 THR A O 1
ATOM 839 N N . ALA A 1 107 ? -6.125 -10.935 8.368 1.00 91.50 107 ALA A N 1
ATOM 840 C CA . ALA A 1 107 ? -6.989 -9.960 7.710 1.00 91.50 107 ALA A CA 1
ATOM 841 C C . ALA A 1 107 ? -8.378 -9.892 8.368 1.00 91.50 107 ALA A C 1
ATOM 843 O O . ALA A 1 107 ? -8.957 -8.817 8.451 1.00 91.50 107 ALA A O 1
ATOM 844 N N . GLY A 1 108 ? -8.894 -11.027 8.859 1.00 93.56 108 GLY A N 1
ATOM 845 C CA . GLY A 1 108 ? -10.199 -11.095 9.518 1.00 93.56 108 GLY A CA 1
ATOM 846 C C . GLY A 1 108 ? -10.264 -10.255 10.792 1.00 93.56 108 GLY A C 1
ATOM 847 O O . GLY A 1 108 ? -11.234 -9.532 10.980 1.00 93.56 108 GLY A O 1
ATOM 848 N N . GLU A 1 109 ? -9.215 -10.282 11.620 1.00 95.31 109 GLU A N 1
ATOM 849 C CA . GLU A 1 109 ? -9.129 -9.435 12.821 1.00 95.31 109 GLU A CA 1
ATOM 850 C C . GLU A 1 109 ? -9.152 -7.944 12.468 1.00 95.31 109 GLU A C 1
ATOM 852 O O . GLU A 1 109 ? -9.800 -7.163 13.155 1.00 95.31 109 GLU A O 1
ATOM 857 N N . ILE A 1 110 ? -8.482 -7.555 11.378 1.00 94.06 110 ILE A N 1
ATOM 858 C CA . ILE A 1 110 ? -8.443 -6.164 10.910 1.00 94.06 110 ILE A CA 1
ATOM 859 C C . ILE A 1 110 ? -9.802 -5.738 10.343 1.00 94.06 110 ILE A C 1
ATOM 861 O O . ILE A 1 110 ? -10.275 -4.648 10.644 1.00 94.06 110 ILE A O 1
ATOM 865 N N . PHE A 1 111 ? -10.443 -6.583 9.533 1.00 91.50 111 PHE A N 1
ATOM 866 C CA . PHE A 1 111 ? -11.741 -6.268 8.929 1.00 91.50 111 PHE A CA 1
ATOM 867 C C . PHE A 1 111 ? -12.912 -6.321 9.917 1.00 91.50 111 PHE A C 1
ATOM 869 O O . PHE A 1 111 ? -13.967 -5.775 9.618 1.00 91.50 111 PHE A O 1
ATOM 876 N N . ALA A 1 112 ? -12.734 -6.942 11.084 1.00 94.56 112 ALA A N 1
ATOM 877 C CA . ALA A 1 112 ? -13.712 -6.925 12.170 1.00 94.56 112 ALA A CA 1
ATOM 878 C C . ALA A 1 112 ? -13.668 -5.636 13.014 1.00 94.56 112 ALA A C 1
ATOM 880 O O . ALA A 1 112 ? -14.459 -5.487 13.943 1.00 94.56 112 ALA A O 1
ATOM 881 N N . LEU A 1 113 ? -12.730 -4.722 12.742 1.00 94.94 113 LEU A N 1
ATOM 882 C CA . LEU A 1 113 ? -12.617 -3.464 13.469 1.00 94.94 113 LEU A CA 1
ATOM 883 C C . LEU A 1 113 ? -13.724 -2.489 13.062 1.00 94.94 113 LEU A C 1
ATOM 885 O O . LEU A 1 113 ? -13.875 -2.161 11.888 1.00 94.94 113 LEU A O 1
ATOM 889 N N . GLU A 1 114 ? -14.424 -1.952 14.058 1.00 94.62 114 GLU A N 1
ATOM 890 C CA . GLU A 1 114 ? -15.500 -0.976 13.875 1.00 94.62 114 GLU A CA 1
ATOM 891 C C . GLU A 1 114 ? -15.183 0.309 14.657 1.00 94.62 114 GLU A C 1
ATOM 893 O O . GLU A 1 114 ? -15.567 0.435 15.822 1.00 94.62 114 GLU A O 1
ATOM 898 N N . PRO A 1 115 ? -14.426 1.258 14.071 1.00 92.81 115 PRO A N 1
ATOM 899 C CA . PRO A 1 115 ? -14.134 2.521 14.738 1.00 92.81 115 PRO A CA 1
ATOM 900 C C . PRO A 1 115 ? -15.414 3.362 14.894 1.00 92.81 115 PRO A C 1
ATOM 902 O O . PRO A 1 115 ? -16.231 3.407 13.965 1.00 92.81 115 PRO A O 1
ATOM 905 N N . PRO A 1 116 ? -15.589 4.075 16.024 1.00 90.38 116 PRO A N 1
ATOM 906 C CA . PRO A 1 116 ? -16.700 5.004 16.194 1.00 90.38 116 PRO A CA 1
ATOM 907 C C . PRO A 1 116 ? -16.724 6.095 15.108 1.00 90.38 116 PRO A C 1
ATOM 909 O O . PRO A 1 116 ? -15.669 6.477 14.588 1.00 90.38 116 PRO A O 1
ATOM 912 N N . PRO A 1 117 ? -17.899 6.661 14.773 1.00 88.75 117 PRO A N 1
ATOM 913 C CA . PRO A 1 117 ? -17.990 7.763 13.818 1.00 88.75 117 PRO A CA 1
ATOM 914 C C . PRO A 1 117 ? -17.114 8.956 14.224 1.00 88.75 117 PRO A C 1
ATOM 916 O O . PRO A 1 117 ? -17.235 9.480 15.328 1.00 88.75 117 PRO A O 1
ATOM 919 N N . GLY A 1 118 ? -16.245 9.405 13.314 1.00 85.31 118 GLY A N 1
ATOM 920 C CA . GLY A 1 118 ? -15.303 10.505 13.560 1.00 85.31 118 GLY A CA 1
ATOM 921 C C . GLY A 1 118 ? -14.007 10.099 14.271 1.00 85.31 118 GLY A C 1
ATOM 922 O O . GLY A 1 118 ? -13.091 10.917 14.360 1.00 85.31 118 GLY A O 1
ATOM 923 N N . GLU A 1 119 ? -13.896 8.848 14.714 1.00 91.25 119 GLU A N 1
ATOM 924 C CA . GLU A 1 119 ? -12.677 8.270 15.271 1.00 91.25 119 GLU A CA 1
ATOM 925 C C . GLU A 1 119 ? -11.992 7.331 14.267 1.00 91.25 119 GLU A C 1
ATOM 927 O O . GLU A 1 119 ? -12.517 7.005 13.197 1.00 91.25 119 GLU A O 1
ATOM 932 N N . TYR A 1 120 ? -10.771 6.918 14.602 1.00 93.00 120 TYR A N 1
ATOM 933 C CA . TYR A 1 120 ? -10.007 5.956 13.820 1.00 93.00 120 TYR A CA 1
ATOM 934 C C . TYR A 1 120 ? -9.169 5.061 14.727 1.00 93.00 120 TYR A C 1
ATOM 936 O O . TYR A 1 120 ? -8.670 5.496 15.767 1.00 93.00 120 TYR A O 1
ATOM 944 N N . TYR A 1 121 ? -8.948 3.826 14.288 1.00 95.19 121 TYR A N 1
ATOM 945 C CA . TYR A 1 121 ? -7.938 2.954 14.873 1.00 95.19 121 TYR A CA 1
ATOM 946 C C . TYR A 1 121 ? -6.663 3.019 14.048 1.00 95.19 121 TYR A C 1
ATOM 948 O O . TYR A 1 121 ? -6.677 2.826 12.833 1.00 95.19 121 TYR A O 1
ATOM 956 N N . GLU A 1 122 ? -5.548 3.300 14.714 1.00 94.12 122 GLU A N 1
ATOM 957 C CA . GLU A 1 122 ? -4.224 3.254 14.109 1.00 94.12 122 GLU A CA 1
ATOM 958 C C . GLU A 1 122 ? -3.609 1.869 14.312 1.00 94.12 122 GLU A C 1
ATOM 960 O O . GLU A 1 122 ? -3.321 1.462 15.438 1.00 94.12 122 GLU A O 1
ATOM 965 N N . LEU A 1 123 ? -3.410 1.137 13.215 1.00 93.69 123 LEU A N 1
ATOM 966 C CA . LEU A 1 123 ? -2.797 -0.185 13.246 1.00 93.69 123 LEU A CA 1
ATOM 967 C C . LEU A 1 123 ? -1.280 -0.011 13.304 1.00 93.69 123 LEU A C 1
ATOM 969 O O . LEU A 1 123 ? -0.635 0.302 12.300 1.00 93.69 123 LEU A O 1
ATOM 973 N N . VAL A 1 124 ? -0.713 -0.189 14.497 1.00 89.88 124 VAL A N 1
ATOM 974 C CA . VAL A 1 124 ? 0.718 0.020 14.727 1.00 89.88 124 VAL A CA 1
ATOM 975 C C . VAL A 1 124 ? 1.532 -1.012 13.953 1.00 89.88 124 VAL A C 1
ATOM 977 O O . VAL A 1 124 ? 1.398 -2.223 14.160 1.00 89.88 124 VAL A O 1
ATOM 980 N N . LEU A 1 125 ? 2.401 -0.508 13.075 1.00 90.31 125 LEU A N 1
ATOM 981 C CA . LEU A 1 125 ? 3.368 -1.315 12.349 1.00 90.31 125 LEU A CA 1
ATOM 982 C C . LEU A 1 125 ? 4.697 -1.390 13.114 1.00 90.31 125 LEU A C 1
ATOM 984 O O . LEU A 1 125 ? 5.091 -0.453 13.809 1.00 90.31 125 LEU A O 1
ATOM 988 N N . VAL A 1 126 ? 5.403 -2.503 12.957 1.00 89.25 126 VAL A N 1
ATOM 989 C CA . VAL A 1 126 ? 6.735 -2.785 13.501 1.00 89.25 126 VAL A CA 1
ATOM 990 C C . VAL A 1 126 ? 7.656 -3.291 12.390 1.00 89.25 126 VAL A C 1
ATOM 992 O O . VAL A 1 126 ? 7.230 -3.502 11.254 1.00 89.25 126 VAL A O 1
ATOM 995 N N . THR A 1 127 ? 8.942 -3.464 12.694 1.00 85.62 127 THR A N 1
ATOM 996 C CA . THR A 1 127 ? 9.890 -4.130 11.787 1.00 85.62 127 THR A CA 1
ATOM 997 C C . THR A 1 127 ? 9.418 -5.541 11.441 1.00 85.62 127 THR A C 1
ATOM 999 O O . THR A 1 127 ? 8.727 -6.164 12.244 1.00 85.62 127 THR A O 1
ATOM 1002 N N . ALA A 1 128 ? 9.801 -6.053 10.265 1.00 81.69 128 ALA A N 1
ATOM 1003 C CA . ALA A 1 128 ? 9.382 -7.388 9.829 1.00 81.69 128 ALA A CA 1
ATOM 1004 C C . ALA A 1 128 ? 9.693 -8.437 10.902 1.00 81.69 128 ALA A C 1
ATOM 1006 O O . ALA A 1 128 ? 10.821 -8.521 11.388 1.00 81.69 128 ALA A O 1
ATOM 1007 N N . THR A 1 129 ? 8.690 -9.239 11.245 1.00 78.06 129 THR A N 1
ATOM 1008 C CA . THR A 1 129 ? 8.832 -10.368 12.176 1.00 78.06 129 THR A CA 1
ATOM 1009 C C . THR A 1 129 ? 8.818 -11.706 11.445 1.00 78.06 129 THR A C 1
ATOM 1011 O O . THR A 1 129 ? 9.265 -12.711 11.992 1.00 78.06 129 THR A O 1
ATOM 1014 N N . ILE A 1 130 ? 8.348 -11.715 10.192 1.00 77.88 130 ILE A N 1
ATOM 1015 C CA . ILE A 1 130 ? 8.268 -12.903 9.347 1.00 77.88 1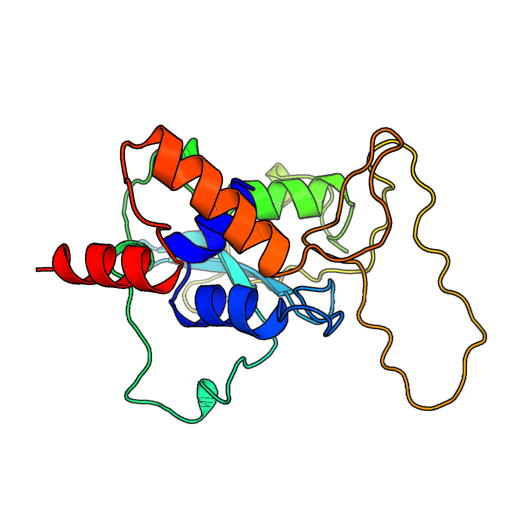30 ILE A CA 1
ATOM 1016 C C . ILE A 1 130 ? 9.173 -12.702 8.124 1.00 77.88 130 ILE A C 1
ATOM 1018 O O . ILE A 1 130 ? 8.972 -11.748 7.361 1.00 77.88 130 ILE A O 1
ATOM 1022 N N . PRO A 1 131 ? 10.159 -13.586 7.899 1.00 66.19 131 PRO A N 1
ATOM 1023 C CA . PRO A 1 131 ? 10.923 -13.592 6.663 1.00 66.19 131 PRO A CA 1
ATOM 1024 C C . PRO A 1 131 ? 10.049 -14.082 5.505 1.00 66.19 131 PRO A C 1
ATOM 1026 O O . PRO A 1 131 ? 9.503 -15.185 5.537 1.00 66.19 131 PRO A O 1
ATOM 1029 N N . LEU A 1 132 ? 9.932 -13.277 4.451 1.00 65.50 132 LEU A N 1
ATOM 1030 C CA . LEU A 1 132 ? 9.316 -13.725 3.204 1.00 65.50 132 LEU A CA 1
ATOM 1031 C C . LEU A 1 132 ? 10.316 -14.580 2.417 1.00 65.50 132 LEU A C 1
ATOM 1033 O O . LEU A 1 132 ? 11.458 -14.180 2.246 1.00 65.50 132 LEU A O 1
ATOM 1037 N N . TYR A 1 133 ? 9.886 -15.734 1.900 1.00 58.62 133 TYR A N 1
ATOM 1038 C CA . TYR A 1 133 ? 10.702 -16.610 1.039 1.00 58.62 133 TYR A CA 1
ATOM 1039 C C . TYR A 1 133 ? 11.998 -17.162 1.670 1.00 58.62 133 TYR A C 1
ATOM 1041 O O . TYR A 1 133 ? 12.922 -17.528 0.954 1.00 58.62 133 TYR A O 1
ATOM 1049 N N . GLY A 1 134 ? 12.075 -17.265 3.002 1.00 53.56 134 GLY A N 1
ATOM 1050 C CA . GLY A 1 134 ? 13.231 -17.870 3.681 1.00 53.56 134 GLY A CA 1
ATOM 1051 C C . GLY A 1 134 ? 14.496 -17.003 3.711 1.00 53.56 134 GLY A C 1
ATOM 1052 O O . GLY A 1 134 ? 15.527 -17.464 4.195 1.00 53.56 134 GLY A O 1
ATOM 1053 N N . SER A 1 135 ? 14.428 -15.749 3.249 1.00 56.09 135 SER A N 1
ATOM 1054 C CA . SER A 1 135 ? 15.509 -14.773 3.421 1.00 56.09 135 SER A CA 1
ATOM 1055 C C . SER A 1 135 ? 15.733 -14.483 4.906 1.00 56.09 135 SER A C 1
ATOM 1057 O O . SER A 1 135 ? 14.763 -14.346 5.650 1.00 56.09 135 SER A O 1
ATOM 1059 N N . GLN A 1 136 ? 16.983 -14.331 5.351 1.00 56.19 136 GLN A N 1
ATOM 1060 C CA . GLN A 1 136 ? 17.250 -13.844 6.707 1.00 56.19 136 GLN A CA 1
ATOM 1061 C C . GLN A 1 136 ? 16.585 -12.474 6.893 1.00 56.19 136 GLN A C 1
ATOM 1063 O O . GLN A 1 136 ? 16.669 -11.611 6.017 1.00 56.19 136 GLN A O 1
ATOM 1068 N N . LEU A 1 137 ? 15.894 -12.281 8.023 1.00 58.72 137 LEU A N 1
ATOM 1069 C CA . LEU A 1 137 ? 15.484 -10.938 8.430 1.00 58.72 137 LEU A CA 1
ATOM 1070 C C . LEU A 1 137 ? 16.737 -10.057 8.433 1.00 58.72 137 LEU A C 1
ATOM 1072 O O . LEU A 1 137 ? 17.794 -10.556 8.827 1.00 58.72 137 LEU A O 1
ATOM 1076 N N . PRO A 1 138 ? 16.656 -8.789 7.999 1.00 52.59 138 PRO A N 1
ATOM 1077 C CA . PRO A 1 138 ? 17.799 -7.899 8.104 1.00 52.59 138 PRO A CA 1
ATOM 1078 C C . PRO A 1 138 ? 18.228 -7.881 9.571 1.00 52.59 138 PRO A C 1
ATOM 1080 O O . PRO A 1 138 ? 17.487 -7.391 10.426 1.00 52.59 138 PRO A O 1
ATOM 1083 N N . GLU A 1 139 ? 19.388 -8.477 9.869 1.00 43.22 139 GLU A N 1
ATOM 1084 C CA . GLU A 1 139 ? 19.997 -8.347 11.182 1.00 43.22 139 GLU A CA 1
ATOM 1085 C C . GLU A 1 139 ? 20.102 -6.850 11.439 1.00 43.22 139 GLU A C 1
ATOM 1087 O O . GLU A 1 139 ? 20.644 -6.095 10.624 1.00 43.22 139 GLU A O 1
ATOM 1092 N N . ALA A 1 140 ? 19.518 -6.401 12.548 1.00 43.28 140 ALA A N 1
ATOM 1093 C CA . ALA A 1 140 ? 19.814 -5.086 13.066 1.00 43.28 140 ALA A CA 1
ATOM 1094 C C . ALA A 1 140 ? 21.310 -5.109 13.385 1.00 43.28 140 ALA A C 1
ATOM 1096 O O . ALA A 1 140 ? 21.699 -5.560 14.457 1.00 43.28 140 ALA A O 1
ATOM 1097 N N . THR A 1 141 ? 22.161 -4.718 12.433 1.00 36.12 141 THR A N 1
ATOM 1098 C CA . THR A 1 141 ? 23.594 -4.579 12.666 1.00 36.12 141 THR A CA 1
ATOM 1099 C C . THR A 1 141 ? 23.764 -3.448 13.668 1.00 36.12 141 THR A C 1
ATOM 1101 O O . THR A 1 141 ? 23.866 -2.274 13.308 1.00 36.12 141 THR A O 1
ATOM 1104 N N . THR A 1 142 ? 23.724 -3.808 14.948 1.00 37.69 142 THR A N 1
ATOM 1105 C CA . THR A 1 142 ? 24.372 -3.090 16.031 1.00 37.69 142 THR A CA 1
ATOM 1106 C C . THR A 1 142 ? 25.842 -3.016 15.665 1.00 37.69 142 THR A C 1
ATOM 1108 O O . THR A 1 142 ? 26.513 -4.039 15.667 1.00 37.69 142 THR A O 1
ATOM 1111 N N . GLU A 1 143 ? 26.263 -1.805 15.302 1.00 40.06 143 GLU A N 1
ATOM 1112 C CA . GLU A 1 143 ? 27.625 -1.301 15.065 1.00 40.06 143 GLU A CA 1
ATOM 1113 C C . GLU A 1 143 ? 27.790 -0.716 13.659 1.00 40.06 143 GLU A C 1
ATOM 1115 O O . GLU A 1 143 ? 28.296 -1.358 12.744 1.00 40.06 143 GLU A O 1
ATOM 1120 N N . LYS A 1 144 ? 27.384 0.553 13.498 1.00 42.69 144 LYS A N 1
ATOM 1121 C CA . LYS A 1 144 ? 27.890 1.466 12.459 1.00 42.69 144 LYS A CA 1
ATOM 1122 C C . LYS A 1 144 ? 27.711 2.944 12.878 1.00 42.69 144 LYS A C 1
ATOM 1124 O O . LYS A 1 144 ? 26.962 3.214 13.816 1.00 42.69 144 LYS A O 1
ATOM 1129 N N . PRO A 1 145 ? 28.486 3.873 12.278 1.00 32.62 145 PRO A N 1
ATOM 1130 C CA . PRO A 1 145 ? 28.934 5.130 12.887 1.00 32.62 145 PRO A CA 1
ATOM 1131 C C . PRO A 1 145 ? 27.816 6.163 13.127 1.00 32.62 145 PRO A C 1
ATOM 1133 O O . PRO A 1 145 ? 26.747 6.084 12.521 1.00 32.62 145 PRO A O 1
ATOM 1136 N N . PRO A 1 146 ? 28.056 7.165 13.997 1.00 29.06 146 PRO A N 1
ATOM 1137 C CA . PRO A 1 146 ? 27.035 8.123 14.397 1.00 29.06 146 PRO A CA 1
ATOM 1138 C C . PRO A 1 146 ? 26.662 9.044 13.228 1.00 29.06 146 PRO A C 1
ATOM 1140 O O . PRO A 1 146 ? 27.494 9.813 12.752 1.00 29.06 146 PRO A O 1
ATOM 1143 N N . GLY A 1 147 ? 25.403 8.978 12.779 1.00 42.34 147 GLY A N 1
ATOM 1144 C CA . GLY A 1 147 ? 24.829 9.913 11.802 1.00 42.34 147 GLY A CA 1
ATOM 1145 C C . GLY A 1 147 ? 23.930 9.296 10.725 1.00 42.34 147 GLY A C 1
ATOM 1146 O O . GLY A 1 147 ? 23.169 10.029 10.097 1.00 42.34 147 GLY A O 1
ATOM 1147 N N . GLU A 1 148 ? 23.960 7.976 10.520 1.00 42.66 148 GLU A N 1
ATOM 1148 C CA . GLU A 1 148 ? 23.080 7.306 9.552 1.00 42.66 148 GLU A CA 1
ATOM 1149 C C . GLU A 1 148 ? 21.769 6.849 10.204 1.00 42.66 148 GLU A C 1
ATOM 1151 O O . GLU A 1 148 ? 21.739 6.032 11.122 1.00 42.66 148 GLU A O 1
ATOM 1156 N N . HIS A 1 149 ? 20.659 7.410 9.726 1.00 51.12 149 HIS A N 1
ATOM 1157 C CA . HIS A 1 149 ? 19.315 7.037 10.150 1.00 51.12 149 HIS A CA 1
ATOM 1158 C C . HIS A 1 149 ? 18.995 5.634 9.620 1.00 51.12 149 HIS A C 1
ATOM 1160 O O . HIS A 1 149 ? 18.902 5.458 8.407 1.00 51.12 149 HIS A O 1
ATOM 1166 N N . PHE A 1 150 ? 18.821 4.652 10.511 1.00 53.03 150 PHE A N 1
ATOM 1167 C CA . PHE A 1 150 ? 18.333 3.322 10.141 1.00 53.03 150 PHE A CA 1
ATOM 1168 C C . PHE A 1 150 ? 16.910 3.468 9.586 1.00 53.03 150 PHE A C 1
ATOM 1170 O O . PHE A 1 150 ? 16.006 3.836 10.340 1.00 53.03 150 PHE A O 1
ATOM 1177 N N . PRO A 1 151 ? 16.686 3.241 8.281 1.00 62.03 151 PRO A N 1
ATOM 1178 C CA . PRO A 1 151 ? 15.453 3.687 7.656 1.00 62.03 151 PRO A CA 1
ATOM 1179 C C . PRO A 1 151 ? 14.258 2.781 7.986 1.00 62.03 151 PRO A C 1
ATOM 1181 O O . PRO A 1 151 ? 13.138 3.248 7.874 1.00 62.03 151 PRO A O 1
ATOM 1184 N N . GLY A 1 152 ? 14.478 1.544 8.453 1.00 76.25 152 GLY A N 1
ATOM 1185 C CA . GLY A 1 152 ? 13.436 0.539 8.705 1.00 76.25 152 GLY A CA 1
ATOM 1186 C C . GLY A 1 152 ? 13.503 -0.615 7.701 1.00 76.25 152 GLY A C 1
ATOM 1187 O O . GLY A 1 152 ? 14.489 -0.766 6.981 1.00 76.25 152 GLY A O 1
ATOM 1188 N N . THR A 1 153 ? 12.461 -1.447 7.633 1.00 85.12 153 THR A N 1
ATOM 1189 C CA . THR A 1 153 ? 12.337 -2.491 6.601 1.00 85.12 153 THR A CA 1
ATOM 1190 C C . THR A 1 153 ? 11.796 -1.877 5.302 1.00 85.12 153 THR A C 1
ATOM 1192 O O . THR A 1 153 ? 10.753 -1.221 5.355 1.00 85.12 153 THR A O 1
ATOM 1195 N N . PRO A 1 154 ? 12.437 -2.081 4.134 1.00 83.75 154 PRO A N 1
ATOM 1196 C CA . PRO A 1 154 ? 11.907 -1.607 2.858 1.00 83.75 154 PRO A CA 1
ATOM 1197 C C . PRO A 1 154 ? 10.499 -2.149 2.601 1.00 83.75 154 PRO A C 1
ATOM 1199 O O . PRO A 1 154 ? 10.282 -3.360 2.621 1.00 83.75 154 PRO A O 1
ATOM 1202 N N . PHE A 1 155 ? 9.537 -1.270 2.323 1.00 82.44 155 PHE A N 1
ATOM 1203 C CA . PHE A 1 155 ? 8.178 -1.706 1.999 1.00 82.44 155 PHE A CA 1
ATOM 1204 C C . PHE A 1 155 ? 8.117 -2.352 0.610 1.00 82.44 155 PHE A C 1
ATOM 1206 O O . PHE A 1 155 ? 7.548 -3.427 0.431 1.00 82.44 155 PHE A O 1
ATOM 1213 N N . PHE A 1 156 ? 8.763 -1.706 -0.365 1.00 81.38 156 PHE A N 1
ATOM 1214 C CA . PHE A 1 156 ? 8.971 -2.232 -1.709 1.00 81.38 156 PHE A CA 1
ATOM 1215 C C . PHE A 1 156 ? 10.422 -2.640 -1.874 1.00 81.38 156 PHE A C 1
ATOM 1217 O O . PHE A 1 156 ? 11.304 -1.793 -1.947 1.00 81.38 156 PHE A O 1
ATOM 1224 N N . GLU A 1 157 ? 10.661 -3.939 -1.939 1.00 80.75 157 GLU A N 1
ATOM 1225 C CA . GLU A 1 157 ? 11.999 -4.510 -1.905 1.00 80.75 157 GLU A CA 1
ATOM 1226 C C . GLU A 1 157 ? 12.392 -5.102 -3.256 1.00 80.75 157 GLU A C 1
ATOM 1228 O O . GLU A 1 157 ? 11.555 -5.626 -3.996 1.00 80.75 157 GLU A O 1
ATOM 1233 N N . VAL A 1 158 ? 13.672 -4.984 -3.599 1.00 80.12 158 VAL A N 1
ATOM 1234 C CA . VAL A 1 158 ? 14.242 -5.637 -4.773 1.00 80.12 158 VAL A CA 1
ATOM 1235 C C . VAL A 1 158 ? 14.236 -7.140 -4.515 1.00 80.12 158 VAL A C 1
ATOM 1237 O O . VAL A 1 158 ? 14.789 -7.600 -3.516 1.00 80.12 158 VAL A O 1
ATOM 1240 N N . MET A 1 159 ? 13.627 -7.880 -5.437 1.00 80.19 159 MET A N 1
ATOM 1241 C CA . MET A 1 159 ? 13.611 -9.340 -5.449 1.00 80.19 159 MET A CA 1
ATOM 1242 C C . MET A 1 159 ? 14.732 -9.853 -6.358 1.00 80.19 159 MET A C 1
ATOM 1244 O O . MET A 1 159 ? 14.861 -9.366 -7.486 1.00 80.19 159 MET A O 1
ATOM 1248 N N . SER A 1 160 ? 15.511 -10.820 -5.880 1.00 81.06 160 SER A N 1
ATOM 1249 C CA . SER A 1 160 ? 16.390 -11.670 -6.688 1.00 81.06 160 SER A CA 1
ATOM 1250 C C . SER A 1 160 ? 15.820 -13.087 -6.785 1.00 81.06 160 SER A C 1
ATOM 1252 O O . SER A 1 160 ? 14.755 -13.375 -6.231 1.00 81.06 160 SER A O 1
ATOM 1254 N N . ASP A 1 161 ? 16.526 -13.968 -7.492 1.00 80.19 161 ASP A N 1
ATOM 1255 C CA . ASP A 1 161 ? 16.142 -15.376 -7.634 1.00 80.19 161 ASP A CA 1
ATOM 1256 C C . ASP A 1 161 ? 16.194 -16.123 -6.284 1.00 80.19 161 ASP A C 1
ATOM 1258 O O . ASP A 1 161 ? 15.468 -17.091 -6.069 1.00 80.19 161 ASP A O 1
ATOM 1262 N N . GLU A 1 162 ? 16.995 -15.623 -5.340 1.00 77.56 162 GLU A N 1
ATOM 1263 C CA . GLU A 1 162 ? 17.132 -16.118 -3.966 1.00 77.56 162 GLU A CA 1
ATOM 1264 C C . GLU A 1 162 ? 16.134 -15.478 -2.985 1.00 77.56 162 GLU A C 1
ATOM 1266 O O . GLU A 1 162 ? 16.102 -15.846 -1.811 1.00 77.56 162 GLU A O 1
ATOM 1271 N N . GLY A 1 163 ? 15.314 -14.529 -3.448 1.00 76.06 163 GLY A N 1
ATOM 1272 C CA . GLY A 1 163 ? 14.286 -13.866 -2.650 1.00 76.06 163 GLY A CA 1
ATOM 1273 C C . GLY A 1 163 ? 14.534 -12.369 -2.397 1.00 76.06 163 GLY A C 1
ATOM 1274 O O . GLY A 1 163 ? 15.189 -11.687 -3.187 1.00 76.06 163 GLY A O 1
ATOM 1275 N N . PRO A 1 164 ? 13.929 -11.805 -1.338 1.00 77.75 164 PRO A N 1
ATOM 1276 C CA . PRO A 1 164 ? 14.081 -10.396 -0.980 1.00 77.75 164 PRO A CA 1
ATOM 1277 C C . PRO A 1 164 ? 15.535 -10.048 -0.600 1.00 77.75 164 PRO A C 1
ATOM 1279 O O . PRO A 1 164 ? 16.180 -10.765 0.161 1.00 77.75 164 PRO A O 1
ATOM 1282 N N . THR A 1 165 ? 16.068 -8.946 -1.139 1.00 79.44 165 THR A N 1
ATOM 1283 C CA . THR A 1 165 ? 17.506 -8.588 -1.036 1.00 79.44 165 THR A CA 1
ATOM 1284 C C . THR A 1 165 ? 17.872 -7.613 0.095 1.00 79.44 165 THR A C 1
ATOM 1286 O O . THR A 1 165 ? 19.017 -7.171 0.199 1.00 79.44 165 THR A O 1
ATOM 1289 N N . GLY A 1 166 ? 16.905 -7.172 0.887 1.00 77.88 166 GLY A N 1
ATOM 1290 C CA . GLY A 1 166 ? 16.992 -6.094 1.874 1.00 77.88 166 GLY A CA 1
ATOM 1291 C C . GLY A 1 166 ? 17.079 -4.688 1.272 1.00 77.88 166 GLY A C 1
ATOM 1292 O O . GLY A 1 166 ? 17.135 -3.703 2.007 1.00 77.88 166 GLY A O 1
ATOM 1293 N N . LYS A 1 167 ? 17.106 -4.556 -0.061 1.00 79.81 167 LYS A N 1
ATOM 1294 C CA . LYS A 1 167 ? 17.295 -3.273 -0.753 1.00 79.81 167 LYS A CA 1
ATOM 1295 C C . LYS A 1 167 ? 15.966 -2.693 -1.219 1.00 79.81 167 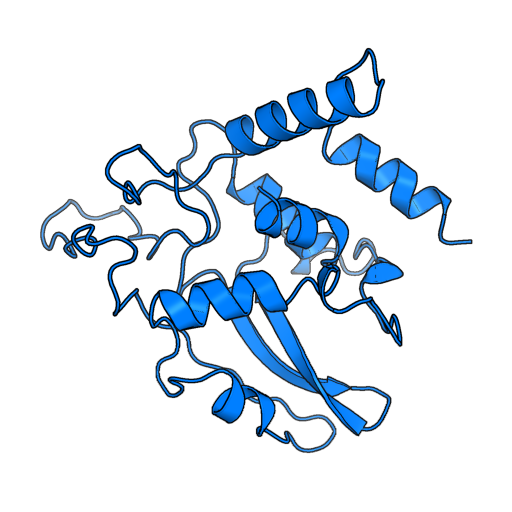LYS A C 1
ATOM 1297 O O . LYS A 1 167 ? 15.156 -3.384 -1.828 1.00 79.81 167 LYS A O 1
ATOM 1302 N N . ILE A 1 168 ? 15.770 -1.397 -0.996 1.00 79.62 168 ILE A N 1
ATOM 1303 C CA . ILE A 1 168 ? 14.594 -0.661 -1.473 1.00 79.62 168 ILE A CA 1
ATOM 1304 C C . ILE A 1 168 ? 14.536 -0.621 -3.012 1.00 79.62 168 ILE A C 1
ATOM 1306 O O . ILE A 1 168 ? 15.547 -0.404 -3.688 1.00 79.62 168 ILE A O 1
ATOM 1310 N N . LEU A 1 169 ? 13.340 -0.793 -3.577 1.00 77.31 169 LEU A N 1
ATOM 1311 C CA . LEU A 1 169 ? 13.062 -0.519 -4.985 1.00 77.31 169 LEU A CA 1
ATOM 1312 C C . LEU A 1 169 ? 13.157 0.986 -5.245 1.00 77.31 169 LEU A C 1
ATOM 1314 O O . LEU A 1 169 ? 12.488 1.791 -4.602 1.00 77.31 169 LEU A O 1
ATOM 1318 N N . ASN A 1 170 ? 13.985 1.363 -6.215 1.00 72.50 170 ASN A N 1
ATOM 1319 C CA . ASN A 1 170 ? 14.213 2.758 -6.582 1.00 72.50 170 ASN A CA 1
ATOM 1320 C C . ASN A 1 170 ? 13.297 3.220 -7.736 1.00 72.50 170 ASN A C 1
ATOM 1322 O O . ASN A 1 170 ? 12.668 2.422 -8.428 1.00 72.50 170 ASN A O 1
ATOM 1326 N N . ALA A 1 171 ? 13.257 4.529 -7.977 1.00 69.44 171 ALA A N 1
ATOM 1327 C CA . ALA A 1 171 ? 12.439 5.168 -9.005 1.00 69.44 171 ALA A CA 1
ATOM 1328 C C . ALA A 1 171 ? 12.871 4.736 -10.400 1.00 69.44 171 ALA A C 1
ATOM 1330 O O . ALA A 1 171 ? 12.015 4.464 -11.223 1.00 69.44 171 ALA A O 1
ATOM 1331 N N . SER A 1 172 ? 14.172 4.548 -10.650 1.00 71.50 172 SER A N 1
ATOM 1332 C CA . SER A 1 172 ? 14.619 4.043 -11.954 1.00 71.50 172 SER A CA 1
ATOM 1333 C C . SER A 1 172 ? 14.056 2.662 -12.277 1.00 71.50 172 SER A C 1
ATOM 1335 O O . SER A 1 172 ? 13.815 2.354 -13.439 1.00 71.50 172 SER A O 1
ATOM 1337 N N . TRP A 1 173 ? 13.829 1.813 -11.272 1.00 76.44 173 TRP A N 1
ATOM 1338 C CA . TRP A 1 173 ? 13.153 0.540 -11.485 1.00 76.44 173 TRP A CA 1
ATOM 1339 C C . TRP A 1 173 ? 11.689 0.756 -11.881 1.00 76.44 173 TRP A C 1
ATOM 1341 O O . TRP A 1 173 ? 11.218 0.113 -12.821 1.00 76.44 173 TRP A O 1
ATOM 1351 N N . LEU A 1 174 ? 10.992 1.684 -11.216 1.00 74.12 174 LEU A N 1
ATOM 1352 C CA . LEU A 1 174 ? 9.614 2.052 -11.549 1.00 74.12 174 LEU A CA 1
ATOM 1353 C C . LEU A 1 174 ? 9.519 2.639 -12.965 1.00 74.12 174 LEU A C 1
ATOM 1355 O O . LEU A 1 174 ? 8.691 2.176 -13.744 1.00 74.12 174 LEU A O 1
ATOM 1359 N N . ASP A 1 175 ? 10.404 3.569 -13.322 1.00 74.44 175 ASP A N 1
ATOM 1360 C CA . ASP A 1 175 ? 10.469 4.211 -14.640 1.00 74.44 175 ASP A CA 1
ATOM 1361 C C . ASP A 1 175 ? 10.749 3.186 -15.746 1.00 74.44 175 ASP A C 1
ATOM 1363 O O . ASP A 1 175 ? 10.069 3.154 -16.771 1.00 74.44 175 ASP A O 1
ATOM 1367 N N . ASN A 1 176 ? 11.698 2.271 -15.518 1.00 77.75 176 ASN A N 1
ATOM 1368 C CA . ASN A 1 176 ? 11.978 1.174 -16.445 1.00 77.75 176 ASN A CA 1
ATOM 1369 C C . ASN A 1 176 ? 10.785 0.217 -16.587 1.00 77.75 176 ASN A C 1
ATOM 1371 O O . ASN A 1 176 ? 10.530 -0.305 -17.677 1.00 77.75 176 ASN A O 1
ATOM 1375 N N . GLY A 1 177 ? 10.064 -0.041 -15.493 1.00 77.94 177 GLY A N 1
ATOM 1376 C CA . GLY A 1 177 ? 8.832 -0.825 -15.492 1.00 77.94 177 GLY A CA 1
ATOM 1377 C C . GLY A 1 177 ? 7.731 -0.156 -16.314 1.00 77.94 177 GLY A C 1
ATOM 1378 O O . GLY A 1 177 ? 7.150 -0.792 -17.195 1.00 77.94 177 GLY A O 1
ATOM 1379 N N . LEU A 1 178 ? 7.507 1.139 -16.091 1.00 76.12 178 LEU A N 1
ATOM 1380 C CA . LEU A 1 178 ? 6.553 1.960 -16.836 1.00 76.12 178 LEU A CA 1
ATOM 1381 C C . LEU A 1 178 ? 6.880 2.018 -18.324 1.00 76.12 178 LEU A C 1
ATOM 1383 O O . LEU A 1 178 ? 5.998 1.789 -19.143 1.00 76.12 178 LEU A O 1
ATOM 1387 N N . ALA A 1 179 ? 8.150 2.192 -18.688 1.00 79.31 179 ALA A N 1
ATOM 1388 C CA . ALA A 1 179 ? 8.590 2.161 -20.080 1.00 79.31 179 ALA A CA 1
ATOM 1389 C C . ALA A 1 179 ? 8.231 0.842 -20.782 1.00 79.31 179 ALA A C 1
ATOM 1391 O O . ALA A 1 179 ? 7.799 0.827 -21.935 1.00 79.31 179 ALA A O 1
ATOM 1392 N N . LYS A 1 180 ? 8.407 -0.292 -20.091 1.00 82.44 180 LYS A N 1
ATOM 1393 C CA . LYS A 1 180 ? 8.044 -1.615 -20.621 1.00 82.44 180 LYS A CA 1
ATOM 1394 C C . LYS A 1 180 ? 6.530 -1.769 -20.768 1.00 82.44 180 LYS A C 1
ATOM 1396 O O . LYS A 1 180 ? 6.089 -2.341 -21.763 1.00 82.44 180 LYS A O 1
ATOM 1401 N N . LEU A 1 181 ? 5.751 -1.279 -19.804 1.00 80.69 181 LEU A N 1
ATOM 1402 C CA . LEU A 1 181 ? 4.288 -1.307 -19.859 1.00 80.69 181 LEU A CA 1
ATOM 1403 C C . LEU A 1 181 ? 3.734 -0.395 -20.959 1.00 80.69 181 LEU A C 1
ATOM 1405 O O . LEU A 1 181 ? 2.893 -0.847 -21.725 1.00 80.69 181 LEU A O 1
ATOM 1409 N N . GLY A 1 182 ? 4.246 0.830 -21.087 1.00 80.38 182 GLY A N 1
ATOM 1410 C CA . GLY A 1 182 ? 3.858 1.777 -22.134 1.00 80.38 182 GLY A CA 1
ATOM 1411 C C . GLY A 1 182 ? 4.071 1.192 -23.528 1.00 80.38 182 GLY A C 1
ATOM 1412 O O . GLY A 1 182 ? 3.139 1.158 -24.325 1.00 80.38 182 GLY A O 1
ATOM 1413 N N . ARG A 1 183 ? 5.242 0.587 -23.779 1.00 83.19 183 ARG A N 1
ATOM 1414 C CA . ARG A 1 183 ? 5.499 -0.131 -25.039 1.00 83.19 183 ARG A CA 1
ATOM 1415 C C . ARG A 1 183 ? 4.518 -1.278 -25.285 1.00 83.19 183 ARG A C 1
ATOM 1417 O O . ARG A 1 183 ? 4.060 -1.459 -26.406 1.00 83.19 183 ARG A O 1
ATOM 1424 N N . ARG A 1 184 ? 4.167 -2.052 -24.250 1.00 83.25 184 ARG A N 1
ATOM 1425 C CA . ARG A 1 184 ? 3.146 -3.112 -24.364 1.00 83.25 184 ARG A CA 1
ATOM 1426 C C . ARG A 1 184 ? 1.750 -2.562 -24.654 1.00 83.25 184 ARG A C 1
ATOM 1428 O O . ARG A 1 184 ? 0.977 -3.236 -25.321 1.00 83.25 184 ARG A O 1
ATOM 1435 N N . ALA A 1 185 ? 1.442 -1.372 -24.155 1.00 81.56 185 ALA A N 1
ATOM 1436 C CA . ALA A 1 185 ? 0.190 -0.672 -24.407 1.00 81.56 185 ALA A CA 1
ATOM 1437 C C . ALA A 1 185 ? 0.172 0.081 -25.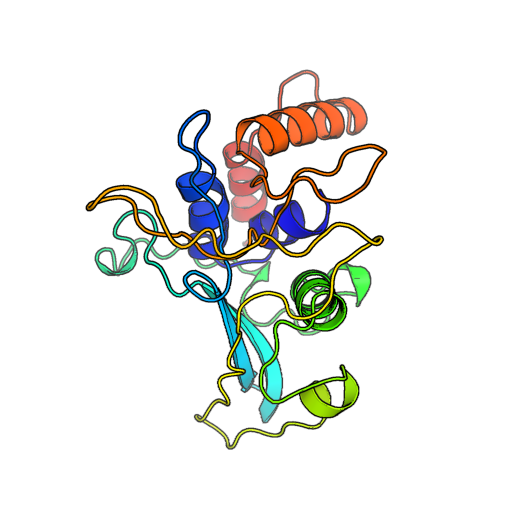754 1.00 81.56 185 ALA A C 1
ATOM 1439 O O . ALA A 1 185 ? -0.822 0.726 -26.065 1.00 81.56 185 ALA A O 1
ATOM 1440 N N . GLY A 1 186 ? 1.237 -0.020 -26.562 1.00 85.12 186 GLY A N 1
ATOM 1441 C CA . GLY A 1 186 ? 1.306 0.576 -27.898 1.00 85.12 186 GLY A CA 1
ATOM 1442 C C . GLY A 1 186 ? 1.810 2.019 -27.934 1.00 85.12 186 GLY A C 1
ATOM 1443 O O . GLY A 1 186 ? 1.673 2.672 -28.961 1.00 85.12 186 GLY A O 1
ATOM 1444 N N . TYR A 1 187 ? 2.393 2.527 -26.845 1.00 82.81 187 TYR A N 1
ATOM 1445 C CA . TYR A 1 187 ? 3.035 3.839 -26.854 1.00 82.81 187 TYR A CA 1
ATOM 1446 C C . TYR A 1 187 ? 4.467 3.743 -27.387 1.00 82.81 187 TYR A C 1
ATOM 1448 O O . TYR A 1 187 ? 5.291 2.991 -26.857 1.00 82.81 187 TYR A O 1
ATOM 1456 N N . ASP A 1 188 ? 4.767 4.564 -28.394 1.00 78.06 188 ASP A N 1
ATOM 1457 C CA . ASP A 1 188 ? 6.116 4.712 -28.955 1.00 78.06 188 ASP A CA 1
ATOM 1458 C C . ASP A 1 188 ? 7.057 5.456 -27.998 1.00 78.06 188 ASP A C 1
ATOM 1460 O O . ASP A 1 188 ? 8.254 5.170 -27.921 1.00 78.06 188 ASP A O 1
ATOM 1464 N N . ASN A 1 189 ? 6.496 6.392 -27.227 1.00 77.38 189 ASN A N 1
ATOM 1465 C CA . ASN A 1 189 ? 7.218 7.183 -26.241 1.00 77.38 189 ASN A CA 1
ATOM 1466 C C . ASN A 1 189 ? 7.086 6.590 -24.835 1.00 77.38 189 ASN A C 1
ATOM 1468 O O . ASN A 1 189 ? 6.107 5.926 -24.488 1.00 77.38 189 ASN A O 1
ATOM 1472 N N . LEU A 1 190 ? 8.092 6.858 -24.004 1.00 76.19 190 LEU A N 1
ATOM 1473 C CA . LEU A 1 190 ? 8.093 6.452 -22.605 1.00 76.19 190 LEU A CA 1
ATOM 1474 C C . LEU A 1 190 ? 7.015 7.227 -21.843 1.00 76.19 190 LEU A C 1
ATOM 1476 O O . LEU A 1 190 ? 7.104 8.443 -21.713 1.00 76.19 190 LEU A O 1
ATOM 1480 N N . ILE A 1 191 ? 6.029 6.501 -21.320 1.00 74.56 191 ILE A N 1
ATOM 1481 C CA . ILE A 1 191 ? 5.005 7.055 -20.434 1.00 74.56 191 ILE A CA 1
ATOM 1482 C C . ILE A 1 191 ? 5.595 7.197 -19.035 1.00 74.56 191 ILE A C 1
ATOM 1484 O O . ILE A 1 191 ? 5.958 6.205 -18.396 1.00 74.56 191 ILE A O 1
ATOM 1488 N N . SER A 1 192 ? 5.709 8.434 -18.564 1.00 73.31 192 SER A N 1
ATOM 1489 C CA . SER A 1 192 ? 6.175 8.753 -17.219 1.00 73.31 192 SER A CA 1
ATOM 1490 C C . SER A 1 192 ? 5.025 8.784 -16.206 1.00 73.31 192 SER A C 1
ATOM 1492 O O . SER A 1 192 ? 3.843 8.861 -16.554 1.00 73.31 192 SER A O 1
ATOM 1494 N N . CYS A 1 193 ? 5.368 8.806 -14.914 1.00 68.88 193 CYS A N 1
ATOM 1495 C CA . CYS A 1 193 ? 4.405 9.099 -13.848 1.00 68.88 193 CYS A CA 1
ATOM 1496 C C . CYS A 1 193 ? 3.681 10.441 -14.041 1.00 68.88 193 CYS A C 1
ATOM 1498 O O . CYS A 1 193 ? 2.557 10.596 -13.568 1.00 68.88 193 CYS A O 1
ATOM 1500 N N . HIS A 1 194 ? 4.300 11.418 -14.709 1.00 71.06 194 HIS A N 1
ATOM 1501 C CA . HIS A 1 194 ? 3.664 12.704 -14.984 1.00 71.06 194 HIS A CA 1
ATOM 1502 C C . HIS A 1 194 ? 2.597 12.600 -16.076 1.00 71.06 194 HIS A C 1
ATOM 1504 O O . HIS A 1 194 ? 1.528 13.185 -15.916 1.00 71.06 194 HIS A O 1
ATOM 1510 N N . ASP A 1 195 ? 2.842 11.806 -17.118 1.00 71.69 195 ASP A N 1
ATOM 1511 C CA . ASP A 1 195 ? 1.904 11.629 -18.232 1.00 71.69 195 ASP A CA 1
ATOM 1512 C C . ASP A 1 195 ? 0.627 10.910 -17.777 1.00 71.69 195 ASP A C 1
ATOM 1514 O O . ASP A 1 195 ? -0.478 11.378 -18.044 1.00 71.69 195 ASP A O 1
ATOM 1518 N N . MET A 1 196 ? 0.764 9.838 -16.983 1.00 69.25 196 MET A N 1
ATOM 1519 C CA . MET A 1 196 ? -0.391 9.120 -16.416 1.00 69.25 196 MET A CA 1
ATOM 1520 C C . MET A 1 196 ? -1.273 10.025 -15.543 1.00 69.25 196 MET A C 1
ATOM 1522 O O . MET A 1 196 ? -2.496 9.908 -15.555 1.00 69.25 196 MET A O 1
ATOM 1526 N N . ARG A 1 197 ? -0.664 10.942 -14.779 1.00 62.88 197 ARG A N 1
ATOM 1527 C CA . ARG A 1 197 ? -1.407 11.909 -13.954 1.00 62.88 197 ARG A CA 1
ATOM 1528 C C . ARG A 1 197 ? -2.136 12.935 -14.805 1.00 62.88 197 ARG A C 1
ATOM 1530 O O . ARG A 1 197 ? -3.273 13.268 -14.488 1.00 62.88 197 ARG A O 1
ATOM 1537 N N . ALA A 1 198 ? -1.482 13.451 -15.845 1.00 65.38 198 ALA A N 1
ATOM 1538 C CA . ALA A 1 198 ? -2.107 14.392 -16.764 1.00 65.38 198 ALA A CA 1
ATOM 1539 C C . ALA A 1 198 ? -3.368 13.777 -17.383 1.00 65.38 198 ALA A C 1
ATOM 1541 O O . ALA A 1 198 ? -4.411 14.419 -17.393 1.00 65.38 198 ALA A O 1
ATOM 1542 N N . GLU A 1 199 ? -3.309 12.508 -17.789 1.00 63.84 199 GLU A N 1
ATOM 1543 C CA . GLU A 1 199 ? -4.476 11.794 -18.308 1.00 63.84 199 GLU A CA 1
ATOM 1544 C C . GLU A 1 199 ? -5.575 11.591 -17.252 1.00 63.84 199 GLU A C 1
ATOM 1546 O O . GLU A 1 199 ? -6.747 11.840 -17.533 1.00 63.84 199 GLU A O 1
ATOM 1551 N N . ALA A 1 200 ? -5.219 11.179 -16.030 1.00 55.94 200 ALA A N 1
ATOM 1552 C CA . ALA A 1 200 ? -6.194 10.955 -14.960 1.00 55.94 200 ALA A CA 1
ATOM 1553 C C . ALA A 1 200 ? -6.924 12.244 -14.534 1.00 55.94 200 ALA A C 1
ATOM 1555 O O . ALA A 1 200 ? -8.106 12.195 -14.202 1.00 55.94 200 ALA A O 1
ATOM 1556 N N . MET A 1 201 ? -6.249 13.399 -14.588 1.00 51.47 201 MET A N 1
ATOM 1557 C CA . MET A 1 201 ? -6.860 14.705 -14.307 1.00 51.47 201 MET A CA 1
ATOM 1558 C C . MET A 1 201 ? -7.814 15.176 -15.412 1.00 51.47 201 MET A C 1
ATOM 1560 O O . MET A 1 201 ? -8.762 15.886 -15.111 1.00 51.47 201 MET A O 1
ATOM 1564 N N . VAL A 1 202 ? -7.597 14.784 -16.672 1.00 52.47 202 VAL A N 1
ATOM 1565 C CA . VAL A 1 202 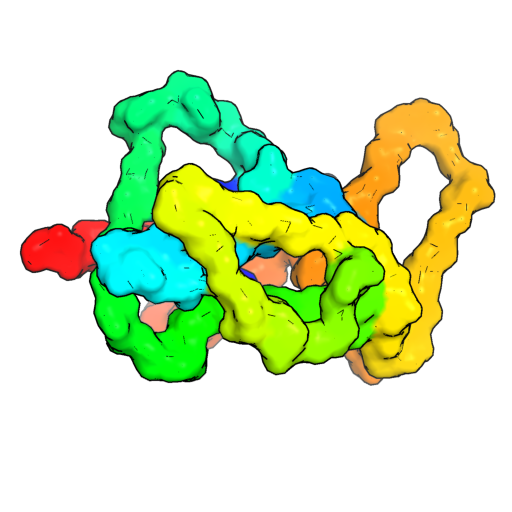? -8.454 15.185 -17.808 1.00 52.47 202 VAL A CA 1
ATOM 1566 C C . VAL A 1 202 ? -9.805 14.455 -17.810 1.00 52.47 202 VAL A C 1
ATOM 1568 O O . VAL A 1 202 ? -10.745 14.902 -18.454 1.00 52.47 202 VAL A O 1
ATOM 1571 N N . ARG A 1 203 ? -9.934 13.336 -17.087 1.00 43.28 203 ARG A N 1
ATOM 1572 C CA . ARG A 1 203 ? -11.177 12.542 -17.022 1.00 43.28 203 ARG A CA 1
ATOM 1573 C C . ARG A 1 203 ? -12.061 12.864 -15.809 1.00 43.28 203 ARG A C 1
ATOM 1575 O O . ARG A 1 203 ? -13.000 12.122 -15.545 1.00 43.28 203 ARG A O 1
ATOM 1582 N N . ALA A 1 204 ? -11.726 13.906 -15.052 1.00 38.41 204 ALA A N 1
ATOM 1583 C CA . ALA A 1 204 ? -12.362 14.267 -13.785 1.00 38.41 204 ALA A CA 1
ATOM 1584 C C . ALA A 1 204 ? -13.493 15.311 -13.910 1.00 38.41 204 ALA A C 1
ATOM 1586 O O . ALA A 1 204 ? -13.862 15.895 -12.889 1.00 38.41 204 ALA A O 1
ATOM 1587 N N . ASP A 1 205 ? -14.013 15.535 -15.121 1.00 32.88 205 ASP A N 1
ATOM 1588 C CA . ASP A 1 205 ? -15.105 16.478 -15.414 1.00 32.88 205 ASP A CA 1
ATOM 1589 C C . ASP A 1 205 ? -16.469 15.775 -15.514 1.00 32.88 205 ASP A C 1
ATOM 1591 O O . ASP A 1 205 ? -16.556 14.732 -16.209 1.00 32.88 205 ASP A O 1
#

Sequence (205 aa):
MSASLKLCMYSSARVGEYVESTARHGSGRGLYVPQDLTILVICNRKTQPEVIIRPTRDAKNMSKKKNKHPQHPMAEDIESLPLYLNPVLEPLAICLARGFFRDFKTAGEIFALEPPPGEYYELVLVTATIPLYGSQLPEATTEKPPGEHFPGTPFFEVMSDEGPTGKILNASWLDNGLAKLGRRAGYDNLISCHDMRAEAMVRAD